Protein AF-A0A966B5I9-F1 (afdb_monomer_lite)

Foldseek 3Di:
DALPDDPRDCVVPPQWFDFQDFLVRQQVVQVVVVFGFAALVRLLVVQCLPPPPAFALAGPDCQVVNHHAAQAADDDPPPDGPCPVVDLAADGWPSGAAHNNRHTLSAARAWAFGQAFDDPCCVVVADPPDGRYDPFAFPADPPRDDGKTKTKTARYYNHADPVPHRRNTSPHIDIDIRGGTDSRYHHDTDHDDDPDD

Secondary structure (DSSP, 8-state):
--BTBTT--STT-TTSPP-S--HHHHHHHHHHTT-BPPPHHHHHHHHHTT-SS-SBTTBS-SSGGG---S----EETTTEE--TTS-SSPPPTT-S---TTS---SSSSSEEEEEEEP-TTGGGG--SSS---B---BSSPTTSSS--BEEEEES--TT--TTT--TTSTT-EEEEESS---TTEEE--B-PPP---

Sequence (197 aa):
KHPEGPESNLEGRWNHPVVNIAYEDALAYAKWAGKRLPTEAEWEYAARGGLKEKLYPWGNELSPKGKIMANFWQGDFPNKNTNEDSYMTSAPVKSFPPNDYGLFDMGGNVWEMVADKYEKNYYARSPIESPKGGIGESIVKKGEGPIVFQRIIRGGSFLCSEGYCTGYRVGARQLSDDISASYHTGFRCVLDIESDN

Radius of gyration: 17.28 Å; chains: 1; bounding box: 46×39×44 Å

Structure (mmCIF, N/CA/C/O backbone):
data_AF-A0A966B5I9-F1
#
_entry.id   AF-A0A966B5I9-F1
#
loop_
_atom_site.group_PDB
_atom_site.id
_atom_site.type_symbol
_atom_site.label_atom_id
_atom_site.label_alt_id
_atom_site.label_comp_id
_atom_site.label_asym_id
_atom_site.label_entity_id
_atom_site.label_seq_id
_atom_site.pdbx_PDB_ins_code
_atom_site.Cartn_x
_atom_site.Cartn_y
_atom_site.Cartn_z
_atom_site.occupancy
_atom_site.B_iso_or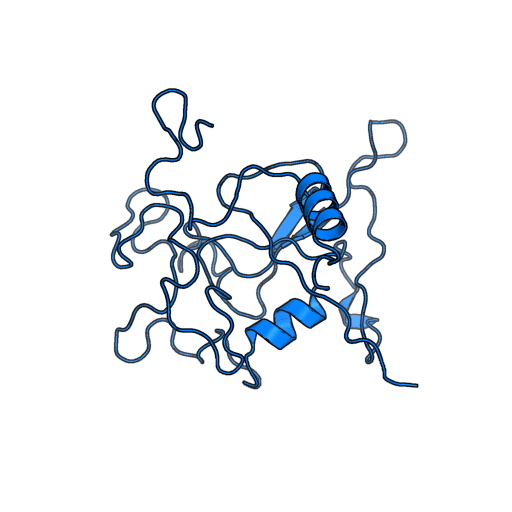_equiv
_atom_site.auth_seq_id
_atom_site.auth_comp_id
_atom_site.auth_asym_id
_atom_site.auth_atom_id
_atom_site.pdbx_PDB_model_num
ATOM 1 N N . LYS A 1 1 ? 13.127 -12.076 12.331 1.00 62.72 1 LYS A N 1
ATOM 2 C CA . LYS A 1 1 ? 13.061 -12.594 13.724 1.00 62.72 1 LYS A CA 1
ATOM 3 C C . LYS A 1 1 ? 12.991 -11.471 14.762 1.00 62.72 1 LYS A C 1
ATOM 5 O O . LYS A 1 1 ? 12.313 -11.679 15.753 1.00 62.72 1 LYS A O 1
ATOM 10 N N . HIS A 1 2 ? 13.605 -10.308 14.502 1.00 80.69 2 HIS A N 1
ATOM 11 C CA . HIS A 1 2 ? 13.692 -9.175 15.432 1.00 80.69 2 HIS A CA 1
ATOM 12 C C . HIS A 1 2 ? 13.248 -7.86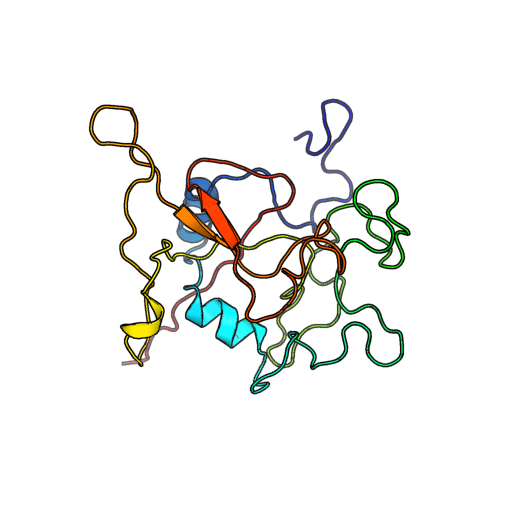4 14.737 1.00 80.69 2 HIS A C 1
ATOM 14 O O . HIS A 1 2 ? 14.100 -7.139 14.226 1.00 80.69 2 HIS A O 1
ATOM 20 N N . PRO A 1 3 ? 11.933 -7.604 14.583 1.00 70.94 3 PRO A N 1
ATOM 21 C CA . PRO A 1 3 ? 11.420 -6.513 13.742 1.00 70.94 3 PRO A CA 1
ATOM 22 C C . PRO A 1 3 ? 11.716 -5.092 14.257 1.00 70.94 3 PRO A C 1
ATOM 24 O O . PRO A 1 3 ? 11.757 -4.169 13.452 1.00 70.94 3 PRO A O 1
ATOM 27 N N . GLU A 1 4 ? 11.944 -4.915 15.560 1.00 77.19 4 GLU A N 1
ATOM 28 C CA . GLU A 1 4 ? 12.182 -3.617 16.224 1.00 77.19 4 GLU A CA 1
ATOM 29 C C . GLU A 1 4 ? 13.569 -3.558 16.894 1.00 77.19 4 GLU A C 1
ATOM 31 O O . GLU A 1 4 ? 13.799 -2.800 17.832 1.00 77.19 4 GLU A O 1
ATOM 36 N N . GLY A 1 5 ? 14.509 -4.383 16.422 1.00 83.00 5 GLY A N 1
ATOM 37 C CA . GLY A 1 5 ? 15.859 -4.499 16.980 1.00 83.00 5 GLY A CA 1
ATOM 38 C C . GLY A 1 5 ? 16.057 -5.750 17.845 1.00 83.00 5 GLY A C 1
ATOM 39 O O . GLY A 1 5 ? 15.101 -6.497 18.055 1.00 83.00 5 GLY A O 1
ATOM 40 N N . PRO A 1 6 ? 17.289 -6.012 18.323 1.00 86.88 6 PRO A N 1
ATOM 41 C CA . PRO A 1 6 ? 17.716 -7.319 18.848 1.00 86.88 6 PRO A CA 1
ATOM 42 C C . PRO A 1 6 ? 16.839 -7.920 19.955 1.00 86.88 6 PRO A C 1
ATOM 44 O O . PRO A 1 6 ? 16.659 -9.134 19.991 1.00 86.88 6 PRO A O 1
ATOM 47 N N . GLU A 1 7 ? 16.244 -7.077 20.799 1.00 86.31 7 GLU A N 1
ATOM 48 C CA . GLU A 1 7 ? 15.401 -7.502 21.928 1.00 86.31 7 GLU A CA 1
ATOM 49 C C . GLU A 1 7 ? 13.945 -7.802 21.535 1.00 86.31 7 GLU A C 1
ATOM 51 O O . GLU A 1 7 ? 13.174 -8.345 22.323 1.00 86.31 7 GLU A O 1
ATOM 56 N N . SER A 1 8 ? 13.538 -7.451 20.314 1.00 83.25 8 SER A N 1
ATOM 57 C CA . SER A 1 8 ? 12.182 -7.713 19.826 1.00 83.25 8 SER A CA 1
ATOM 58 C C . SER A 1 8 ? 12.038 -9.141 19.311 1.00 83.25 8 SER A C 1
ATOM 60 O O . SER A 1 8 ? 12.995 -9.743 18.832 1.00 83.25 8 SER A O 1
ATOM 62 N N . ASN A 1 9 ? 10.828 -9.688 19.345 1.00 84.94 9 ASN A N 1
ATOM 63 C CA . ASN A 1 9 ? 10.518 -10.977 18.732 1.00 84.94 9 ASN A CA 1
ATOM 64 C C . ASN A 1 9 ? 9.211 -10.879 17.917 1.00 84.94 9 ASN A C 1
ATOM 66 O O . ASN A 1 9 ? 8.716 -9.785 17.639 1.00 84.94 9 ASN A O 1
ATOM 70 N N . LEU A 1 10 ? 8.688 -12.019 17.462 1.00 84.06 10 LEU A N 1
ATOM 71 C CA . LEU A 1 10 ? 7.445 -12.082 16.680 1.00 84.06 10 LEU A CA 1
ATOM 72 C C . LEU A 1 10 ? 6.208 -12.422 17.528 1.00 84.06 10 LEU A C 1
ATOM 74 O O . LEU A 1 10 ? 5.122 -12.611 16.979 1.00 84.06 10 LEU A O 1
ATOM 78 N N . GLU A 1 11 ? 6.349 -12.529 18.848 1.00 86.94 11 GLU A N 1
ATOM 79 C CA . GLU A 1 11 ? 5.234 -12.807 19.749 1.00 86.94 11 GLU A CA 1
ATOM 80 C C . GLU A 1 11 ? 4.185 -11.691 19.650 1.00 86.94 11 GLU A C 1
ATOM 82 O O . GLU A 1 11 ? 4.509 -10.508 19.560 1.00 86.94 11 GLU A O 1
ATOM 87 N N . GLY A 1 12 ? 2.911 -12.077 19.549 1.00 86.31 12 GLY A N 1
ATOM 88 C CA . GLY A 1 12 ? 1.811 -11.143 19.290 1.00 86.31 12 GLY A CA 1
ATOM 89 C C . GLY A 1 12 ? 1.741 -10.578 17.861 1.00 86.31 12 GLY A C 1
ATOM 90 O O . GLY A 1 12 ? 0.773 -9.895 17.547 1.00 86.31 12 GLY A O 1
ATOM 91 N N . ARG A 1 13 ? 2.695 -10.886 16.966 1.00 87.44 13 ARG A N 1
ATOM 92 C CA . ARG A 1 13 ? 2.785 -10.281 15.617 1.00 87.44 13 ARG A CA 1
ATOM 93 C C . ARG A 1 13 ? 2.425 -11.202 14.458 1.00 87.44 13 ARG A C 1
ATOM 95 O O . ARG A 1 13 ? 2.529 -10.796 13.306 1.00 87.44 13 ARG A O 1
ATOM 102 N N . TRP A 1 14 ? 1.960 -12.418 14.731 1.00 92.12 14 TRP A N 1
ATOM 103 C CA . TRP A 1 14 ? 1.628 -13.398 13.685 1.00 92.12 14 TRP A CA 1
ATOM 104 C C . TRP A 1 14 ? 0.550 -12.934 12.701 1.00 92.12 14 TRP A C 1
ATOM 106 O O . TRP A 1 14 ? 0.540 -13.385 11.561 1.00 92.12 14 TRP A O 1
ATOM 116 N N . ASN A 1 15 ? -0.318 -12.014 13.131 1.00 95.75 15 ASN A N 1
ATOM 117 C CA . ASN A 1 15 ? -1.364 -11.425 12.296 1.00 95.75 15 ASN A CA 1
ATOM 118 C C . ASN A 1 15 ? -1.054 -9.983 11.871 1.00 95.75 15 ASN A C 1
ATOM 120 O O . ASN A 1 15 ? -1.936 -9.315 11.348 1.00 95.75 15 ASN A O 1
ATOM 124 N N . HIS A 1 16 ? 0.153 -9.470 12.106 1.00 97.19 16 HIS A N 1
ATOM 125 C CA . HIS A 1 16 ? 0.556 -8.161 11.586 1.00 97.19 16 HIS A CA 1
ATOM 126 C C . HIS A 1 16 ? 1.007 -8.287 10.125 1.00 97.19 16 HIS A C 1
ATOM 128 O O . HIS A 1 16 ? 1.481 -9.355 9.723 1.00 97.19 16 HIS A O 1
ATOM 134 N N . PRO A 1 17 ? 0.894 -7.217 9.316 1.00 97.56 17 PRO A N 1
ATOM 135 C CA . PRO A 1 17 ? 1.460 -7.222 7.978 1.00 97.56 17 PRO A CA 1
ATOM 136 C C . PRO A 1 17 ? 2.972 -7.439 8.053 1.00 97.56 17 PRO A C 1
ATOM 138 O O . PRO A 1 17 ? 3.669 -6.831 8.871 1.00 97.56 17 PRO A O 1
ATOM 141 N N . VAL A 1 18 ? 3.482 -8.307 7.181 1.00 96.25 18 VAL A N 1
ATOM 142 C CA . VAL A 1 18 ? 4.925 -8.472 7.017 1.00 96.25 18 VAL A CA 1
ATOM 143 C C . VAL A 1 18 ? 5.515 -7.197 6.410 1.00 96.25 18 VAL A C 1
ATOM 145 O O . VAL A 1 18 ? 4.954 -6.619 5.481 1.00 96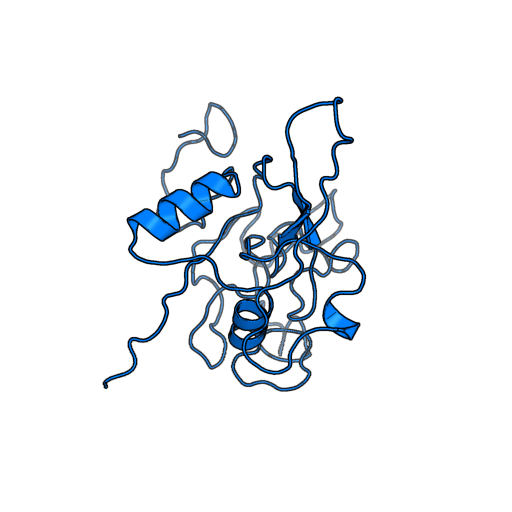.25 18 VAL A O 1
ATOM 148 N N . VAL A 1 19 ? 6.646 -6.768 6.960 1.00 95.81 19 VAL A N 1
ATOM 149 C CA . VAL A 1 19 ? 7.422 -5.593 6.539 1.00 95.81 19 VAL A CA 1
ATOM 150 C C . VAL A 1 19 ? 8.899 -5.973 6.465 1.00 95.81 19 VAL A C 1
ATOM 152 O O . VAL A 1 19 ? 9.257 -7.115 6.761 1.00 95.81 19 VAL A O 1
ATOM 155 N N . ASN A 1 20 ? 9.769 -5.021 6.122 1.00 94.75 20 ASN A N 1
ATOM 156 C CA . ASN A 1 20 ? 11.202 -5.254 5.927 1.00 94.75 20 ASN A CA 1
ATOM 157 C C . ASN A 1 20 ? 11.486 -6.327 4.861 1.00 94.75 20 ASN A C 1
ATOM 159 O O . ASN A 1 20 ? 12.370 -7.165 5.026 1.00 94.75 20 ASN A O 1
ATOM 163 N N . ILE A 1 21 ? 10.719 -6.280 3.775 1.00 95.69 21 ILE A N 1
ATOM 164 C CA . ILE A 1 21 ? 10.881 -7.122 2.591 1.00 95.69 21 ILE A CA 1
ATOM 165 C C . ILE A 1 21 ? 11.141 -6.234 1.375 1.00 95.69 21 ILE A C 1
ATOM 167 O O . ILE A 1 21 ? 10.628 -5.113 1.308 1.00 95.69 21 ILE A O 1
ATOM 171 N N . ALA A 1 22 ? 11.933 -6.721 0.429 1.00 96.50 22 ALA A N 1
ATOM 172 C CA . ALA A 1 22 ? 12.115 -6.075 -0.862 1.00 96.50 22 ALA A CA 1
ATOM 173 C C . ALA A 1 22 ? 11.001 -6.488 -1.839 1.00 96.50 22 ALA A C 1
ATOM 175 O O . ALA A 1 22 ? 10.234 -7.426 -1.605 1.00 96.50 22 ALA A O 1
ATOM 176 N N . TYR A 1 23 ? 10.929 -5.802 -2.979 1.00 97.69 23 TYR A N 1
ATOM 177 C CA . TYR A 1 23 ? 9.946 -6.108 -4.018 1.00 97.69 23 TYR A CA 1
ATOM 178 C C . TYR A 1 23 ? 10.089 -7.540 -4.562 1.00 97.69 23 TYR A C 1
ATOM 180 O O . TYR A 1 23 ? 9.093 -8.215 -4.832 1.00 97.69 23 TYR A O 1
ATOM 188 N N . GLU A 1 24 ? 11.324 -8.036 -4.682 1.00 97.31 24 GLU A N 1
ATOM 189 C CA . GLU A 1 24 ? 11.590 -9.406 -5.129 1.00 97.31 24 GLU A CA 1
ATOM 190 C C . GLU A 1 24 ? 11.077 -10.461 -4.135 1.00 97.31 24 GLU A C 1
ATOM 192 O O . GLU A 1 24 ? 10.523 -11.473 -4.565 1.00 97.31 24 GLU A O 1
ATOM 197 N N . ASP A 1 25 ? 11.145 -10.196 -2.827 1.00 98.06 25 ASP A N 1
ATOM 198 C CA . ASP A 1 25 ? 10.588 -11.085 -1.800 1.00 98.06 25 ASP A CA 1
ATOM 199 C C . ASP A 1 25 ? 9.060 -11.185 -1.925 1.00 98.06 25 ASP A C 1
ATOM 201 O O . ASP A 1 25 ? 8.487 -12.278 -1.869 1.00 98.06 25 ASP A O 1
ATOM 205 N N . ALA A 1 26 ? 8.392 -10.046 -2.148 1.00 98.38 26 ALA A N 1
ATOM 206 C CA . ALA A 1 26 ? 6.946 -9.985 -2.353 1.00 98.38 26 ALA A CA 1
ATOM 207 C C . ALA A 1 26 ? 6.520 -10.765 -3.610 1.00 98.38 26 ALA A C 1
ATOM 209 O O . ALA A 1 26 ? 5.546 -11.524 -3.579 1.00 98.38 26 ALA A O 1
ATOM 210 N N . LEU A 1 27 ? 7.277 -10.637 -4.707 1.00 98.25 27 LEU A N 1
ATOM 211 C CA . LEU A 1 27 ? 7.063 -11.419 -5.928 1.00 98.25 27 LEU A CA 1
ATOM 212 C C . LEU A 1 27 ? 7.301 -12.915 -5.712 1.00 98.25 27 LEU A C 1
ATOM 214 O O . LEU A 1 27 ? 6.502 -13.732 -6.177 1.00 98.25 27 LEU A O 1
ATOM 218 N N . ALA A 1 28 ? 8.379 -13.281 -5.020 1.00 98.62 28 ALA A N 1
ATOM 219 C CA . ALA A 1 28 ? 8.716 -14.669 -4.736 1.00 98.62 28 ALA A CA 1
ATOM 220 C C . ALA A 1 28 ? 7.621 -15.339 -3.897 1.00 98.62 28 ALA A C 1
ATOM 222 O O . ALA A 1 28 ? 7.165 -16.431 -4.248 1.00 98.62 28 ALA A O 1
ATOM 223 N N . TYR A 1 29 ? 7.135 -14.661 -2.853 1.00 98.75 29 TYR A N 1
ATOM 224 C CA . TYR A 1 29 ? 6.007 -15.135 -2.056 1.00 98.75 29 TYR A CA 1
ATOM 225 C C . TYR A 1 29 ? 4.732 -15.250 -2.892 1.00 98.75 29 TYR A C 1
ATOM 227 O O . TYR A 1 29 ? 4.070 -16.285 -2.849 1.00 98.75 29 TYR A O 1
ATOM 235 N N . ALA A 1 30 ? 4.385 -14.214 -3.665 1.00 98.62 30 ALA A N 1
ATOM 236 C CA . ALA A 1 30 ? 3.179 -14.230 -4.486 1.00 98.62 30 ALA A CA 1
ATOM 237 C C . ALA A 1 30 ? 3.198 -15.419 -5.456 1.00 98.62 30 ALA A C 1
ATOM 239 O O . ALA A 1 30 ? 2.234 -16.180 -5.506 1.00 98.62 30 ALA A O 1
ATOM 240 N N . LYS A 1 31 ? 4.328 -15.644 -6.138 1.00 98.44 31 LYS A N 1
ATOM 241 C CA . LYS A 1 31 ? 4.525 -16.786 -7.035 1.00 98.44 31 LYS A CA 1
ATOM 242 C C . LYS A 1 31 ? 4.402 -18.121 -6.301 1.00 98.44 31 LYS A C 1
ATOM 244 O O . LYS A 1 31 ? 3.710 -19.010 -6.787 1.00 98.44 31 LYS A O 1
ATOM 249 N N . TRP A 1 32 ? 5.051 -18.266 -5.145 1.00 98.62 32 TRP A N 1
ATOM 250 C CA . TRP A 1 32 ? 4.952 -19.472 -4.316 1.00 98.62 32 TRP A CA 1
ATOM 251 C C . TRP A 1 32 ? 3.504 -19.764 -3.896 1.00 98.62 32 TRP A C 1
ATOM 253 O O . TRP A 1 32 ? 3.075 -20.914 -3.924 1.00 98.62 32 TRP A O 1
ATOM 263 N N . ALA A 1 33 ? 2.730 -18.723 -3.586 1.00 98.44 33 ALA A N 1
ATOM 264 C CA . ALA A 1 33 ? 1.324 -18.827 -3.217 1.00 98.44 33 ALA A CA 1
ATOM 265 C C . ALA A 1 33 ? 0.371 -19.045 -4.413 1.00 98.44 33 ALA A C 1
ATOM 267 O O . ALA A 1 33 ? -0.843 -19.057 -4.207 1.00 98.44 33 ALA A O 1
ATOM 268 N N . GLY A 1 34 ? 0.883 -19.176 -5.646 1.00 98.00 34 GLY A N 1
ATOM 269 C CA . GLY A 1 34 ? 0.063 -19.297 -6.860 1.00 98.00 34 GLY A CA 1
ATOM 270 C C . GLY A 1 34 ? -0.676 -18.006 -7.227 1.00 98.00 34 GLY A C 1
ATOM 271 O O . GLY A 1 34 ? -1.790 -18.047 -7.739 1.00 98.00 34 GLY A O 1
ATOM 272 N N . LYS A 1 35 ? -0.092 -16.851 -6.902 1.00 98.56 35 LYS A N 1
ATOM 273 C CA . LYS A 1 35 ? -0.682 -15.515 -7.043 1.00 98.56 35 LYS A CA 1
ATOM 274 C C . LYS A 1 35 ? 0.294 -14.551 -7.728 1.00 98.56 35 LYS A C 1
ATOM 276 O O . LYS A 1 35 ? 1.390 -14.920 -8.148 1.00 98.56 35 LYS A O 1
ATOM 281 N N . ARG A 1 36 ? -0.095 -13.280 -7.810 1.00 98.44 36 ARG A N 1
ATOM 282 C CA . ARG A 1 36 ? 0.745 -12.158 -8.250 1.00 98.44 36 ARG A CA 1
ATOM 283 C C . ARG A 1 36 ? 0.498 -10.917 -7.394 1.00 98.44 36 ARG A C 1
ATOM 285 O O . ARG A 1 36 ? -0.447 -10.876 -6.606 1.00 98.44 36 ARG A O 1
ATOM 292 N N . LEU A 1 37 ? 1.331 -9.894 -7.559 1.00 98.50 37 LEU A N 1
ATOM 293 C CA . LEU A 1 37 ? 1.009 -8.559 -7.053 1.00 98.50 37 LEU A CA 1
ATOM 294 C C . LEU A 1 37 ? -0.120 -7.932 -7.892 1.00 98.50 37 LEU A C 1
ATOM 296 O O . LEU A 1 37 ? -0.212 -8.212 -9.097 1.00 98.50 37 LEU A O 1
ATOM 300 N N . PRO A 1 38 ? -0.988 -7.103 -7.284 1.00 98.56 38 PRO A N 1
ATOM 301 C CA . PRO A 1 38 ? -1.957 -6.317 -8.035 1.00 98.56 38 PRO A CA 1
ATOM 302 C C . PRO A 1 38 ? -1.242 -5.292 -8.906 1.00 98.56 38 PRO A C 1
ATOM 304 O O . PRO A 1 38 ? -0.181 -4.784 -8.541 1.00 98.56 38 PRO A O 1
ATOM 307 N N . THR A 1 39 ? -1.845 -4.951 -10.037 1.00 98.38 39 THR A N 1
ATOM 308 C CA . THR A 1 39 ? -1.497 -3.709 -10.732 1.00 98.38 39 THR A CA 1
ATOM 309 C C . THR A 1 39 ? -1.936 -2.496 -9.907 1.00 98.38 39 THR A C 1
ATOM 311 O O . THR A 1 39 ? -2.814 -2.608 -9.047 1.00 98.38 39 THR A O 1
ATOM 314 N N . GLU A 1 40 ? -1.377 -1.317 -10.177 1.00 98.31 40 GLU A N 1
ATOM 315 C CA . GLU A 1 40 ? -1.792 -0.057 -9.546 1.00 98.31 40 GLU A CA 1
ATOM 316 C C . GLU A 1 40 ? -3.298 0.177 -9.732 1.00 98.31 40 GLU A C 1
ATOM 318 O O . GLU A 1 40 ? -3.996 0.551 -8.789 1.00 98.31 40 GLU A O 1
ATOM 323 N N . ALA A 1 41 ? -3.805 -0.093 -10.936 1.00 98.06 41 ALA A N 1
ATOM 324 C CA . ALA A 1 41 ? -5.211 0.092 -11.265 1.00 98.06 41 ALA A CA 1
ATOM 325 C C . ALA A 1 41 ? -6.125 -0.914 -10.554 1.00 98.06 41 ALA A C 1
ATOM 327 O O . ALA A 1 41 ? -7.161 -0.516 -10.025 1.00 98.06 41 ALA A O 1
ATOM 328 N N . GLU A 1 42 ? -5.746 -2.195 -10.496 1.00 98.50 42 GLU A N 1
ATOM 329 C CA . GLU A 1 42 ? -6.486 -3.202 -9.722 1.00 98.50 42 GLU A CA 1
ATOM 330 C C . GLU A 1 42 ? -6.518 -2.838 -8.238 1.00 98.50 42 GLU A C 1
ATOM 332 O O . GLU A 1 42 ? -7.575 -2.918 -7.613 1.00 98.50 42 GLU A O 1
ATOM 337 N N . TRP A 1 43 ? -5.384 -2.396 -7.685 1.00 98.75 43 TRP A N 1
ATOM 338 C CA . TRP A 1 43 ? -5.295 -1.975 -6.293 1.00 98.75 43 TRP A CA 1
ATOM 339 C C . TRP A 1 43 ? -6.225 -0.794 -6.012 1.00 98.75 43 TRP A C 1
ATOM 341 O O . TRP A 1 43 ? -7.026 -0.859 -5.081 1.00 98.75 43 TRP A O 1
ATOM 351 N N . GLU A 1 44 ? -6.173 0.268 -6.827 1.00 98.56 44 GLU A N 1
ATOM 352 C CA . GLU A 1 44 ? -7.004 1.459 -6.617 1.00 98.56 44 GLU A CA 1
ATOM 353 C C . GLU A 1 44 ? -8.492 1.145 -6.806 1.00 98.56 44 GLU A C 1
ATOM 355 O O . GLU A 1 44 ? -9.317 1.568 -5.996 1.00 98.56 44 GLU A O 1
ATOM 360 N N . TYR A 1 45 ? -8.846 0.365 -7.831 1.00 98.12 45 TYR A N 1
ATOM 361 C CA . TYR A 1 45 ? -10.218 -0.088 -8.053 1.00 98.12 45 TYR A CA 1
ATOM 362 C C . TYR A 1 45 ? -10.756 -0.857 -6.843 1.00 98.12 45 TYR A C 1
ATOM 364 O O . TYR A 1 45 ? -11.855 -0.581 -6.358 1.00 98.12 45 TYR A O 1
ATOM 372 N N . ALA A 1 46 ? -9.958 -1.789 -6.325 1.00 98.56 46 ALA A N 1
ATOM 373 C CA . ALA A 1 46 ? -10.330 -2.599 -5.183 1.00 98.56 46 ALA A CA 1
ATOM 374 C C . ALA A 1 46 ? -10.419 -1.757 -3.899 1.00 98.56 46 ALA A C 1
ATOM 376 O O . ALA A 1 46 ? -11.364 -1.914 -3.128 1.00 98.56 46 ALA A O 1
ATOM 377 N N . ALA A 1 47 ? -9.497 -0.809 -3.703 1.00 98.69 47 ALA A N 1
ATOM 378 C CA . ALA A 1 47 ? -9.475 0.114 -2.569 1.00 98.69 47 ALA A CA 1
ATOM 379 C C . ALA A 1 47 ? -10.706 1.024 -2.531 1.00 98.69 47 ALA A C 1
ATOM 381 O O . ALA A 1 47 ? -11.240 1.290 -1.455 1.00 98.69 47 ALA A O 1
ATOM 382 N N . ARG A 1 48 ? -11.194 1.460 -3.700 1.00 98.69 48 ARG A N 1
ATOM 383 C CA . ARG A 1 48 ? -12.413 2.273 -3.819 1.00 98.69 48 ARG A CA 1
ATOM 384 C C . ARG A 1 48 ? -13.670 1.551 -3.345 1.00 98.69 48 ARG A C 1
ATOM 386 O O . ARG A 1 48 ? -14.626 2.236 -3.006 1.00 98.69 48 ARG A O 1
ATOM 393 N N . GLY A 1 49 ? -13.693 0.216 -3.341 1.00 98.19 49 GLY A N 1
ATOM 394 C CA . GLY A 1 49 ? -14.831 -0.552 -2.829 1.00 98.19 49 GLY A CA 1
ATOM 395 C C . GLY A 1 49 ? -16.157 -0.164 -3.489 1.00 98.19 49 GLY A C 1
ATOM 396 O O . GLY A 1 49 ? -17.142 0.040 -2.805 1.00 98.19 49 GLY A O 1
ATOM 397 N N . GLY A 1 50 ? -16.176 0.074 -4.803 1.00 98.00 50 GLY A N 1
ATOM 398 C CA . GLY A 1 50 ? -17.386 0.507 -5.521 1.00 98.00 50 GLY A CA 1
ATOM 399 C C . GLY A 1 50 ? -17.753 1.994 -5.378 1.00 98.00 50 GLY A C 1
ATOM 400 O O . GLY A 1 50 ? -18.618 2.483 -6.110 1.00 98.00 50 GLY A O 1
ATOM 401 N N . LEU A 1 51 ? -17.074 2.755 -4.515 1.00 97.69 51 LEU A N 1
ATOM 402 C CA . LEU A 1 51 ? -17.306 4.188 -4.357 1.00 97.69 51 LEU A CA 1
ATOM 403 C C . LEU A 1 51 ? -16.659 5.003 -5.487 1.00 97.69 51 LEU A C 1
ATOM 405 O O . LEU A 1 51 ? -15.478 4.859 -5.816 1.00 97.69 51 LEU A O 1
ATOM 409 N N . LYS A 1 52 ? -17.428 5.939 -6.050 1.00 96.75 52 LYS A N 1
ATOM 410 C CA . LYS A 1 52 ? -16.952 6.871 -7.083 1.00 96.75 52 LYS A CA 1
ATOM 411 C C . LYS A 1 52 ? -16.417 8.153 -6.454 1.00 96.75 52 LYS A C 1
ATOM 413 O O . LYS A 1 52 ? -17.087 8.755 -5.615 1.00 96.75 52 LYS A O 1
ATOM 418 N N . GLU A 1 53 ? -15.219 8.555 -6.883 1.00 94.31 53 GLU A N 1
ATOM 419 C CA . GLU A 1 53 ? -14.609 9.862 -6.577 1.00 94.31 53 GLU A CA 1
ATOM 420 C C . GLU A 1 53 ? -14.540 10.201 -5.077 1.00 94.31 53 GLU A C 1
ATOM 422 O O . GLU A 1 53 ? -14.667 11.354 -4.669 1.00 94.31 53 GLU A O 1
ATOM 427 N N . LYS A 1 54 ? -14.343 9.182 -4.233 1.00 98.06 54 LYS A N 1
ATOM 428 C CA . LYS A 1 54 ? -14.121 9.370 -2.795 1.00 98.06 54 LYS A CA 1
ATOM 429 C C . LYS A 1 54 ? -12.643 9.502 -2.464 1.00 98.06 54 LYS A C 1
ATOM 431 O O . LYS A 1 54 ? -11.797 8.974 -3.189 1.00 98.06 54 LYS A O 1
ATOM 436 N N . LEU A 1 55 ? -12.355 10.231 -1.386 1.00 97.94 55 LEU A N 1
ATOM 437 C CA . LEU A 1 55 ? -10.992 10.462 -0.900 1.00 97.94 55 LEU A CA 1
ATOM 438 C C . LEU A 1 55 ? -10.399 9.226 -0.223 1.00 97.94 55 LEU A C 1
ATOM 440 O O . LEU A 1 55 ? -9.215 8.954 -0.401 1.00 97.94 55 LEU A O 1
ATOM 444 N N . TYR A 1 56 ? -11.214 8.478 0.513 1.00 98.56 56 TYR A N 1
ATOM 445 C CA . TYR A 1 56 ? -10.824 7.307 1.290 1.00 98.56 56 TYR A CA 1
ATOM 446 C C . TYR A 1 56 ? -11.630 6.076 0.854 1.00 98.56 56 TYR A C 1
ATOM 448 O O . TYR A 1 56 ? -12.715 6.236 0.283 1.00 98.56 56 TYR A O 1
ATOM 456 N N . PRO A 1 57 ? -11.162 4.855 1.174 1.00 98.31 57 PRO A N 1
ATOM 457 C CA . PRO A 1 57 ? -11.918 3.616 0.951 1.00 98.31 57 PRO A CA 1
ATOM 458 C C . PRO A 1 57 ? -13.335 3.609 1.549 1.00 98.31 57 PRO A C 1
ATOM 460 O O . PRO A 1 57 ? -14.181 2.842 1.105 1.00 98.31 57 PRO A O 1
ATOM 463 N N . TRP A 1 58 ? -13.593 4.463 2.545 1.00 98.12 58 TRP A N 1
ATOM 464 C CA . TRP A 1 58 ? -14.860 4.565 3.277 1.00 98.12 58 TRP A CA 1
ATOM 465 C C . TRP A 1 58 ? -15.633 5.875 3.039 1.00 98.12 58 TRP A C 1
ATOM 467 O O . TRP A 1 58 ? -16.670 6.094 3.664 1.00 98.12 58 TRP A O 1
ATOM 477 N N . GLY A 1 59 ? -15.158 6.780 2.174 1.00 98.06 59 GLY A N 1
ATOM 478 C CA . GLY A 1 59 ? -15.851 8.042 1.888 1.00 98.06 59 GLY A CA 1
ATOM 479 C C . GLY A 1 59 ? -14.943 9.270 1.847 1.00 98.06 59 GLY A C 1
ATOM 480 O O . GLY A 1 59 ? -13.793 9.193 1.430 1.00 98.06 59 GLY A O 1
ATOM 481 N N . ASN A 1 60 ? -15.488 10.433 2.215 1.00 98.19 60 ASN A N 1
ATOM 482 C CA . ASN A 1 60 ? -14.782 11.722 2.132 1.00 98.19 60 ASN A CA 1
ATOM 483 C C . ASN A 1 60 ? -14.349 12.289 3.485 1.00 98.19 60 ASN A C 1
ATOM 485 O O . ASN A 1 60 ? -13.507 13.178 3.523 1.00 98.19 60 ASN A O 1
ATOM 489 N N . GLU A 1 61 ? -14.926 11.801 4.577 1.00 97.94 61 GLU A N 1
ATOM 490 C CA . GLU A 1 61 ? -14.554 12.208 5.927 1.00 97.94 61 GLU A CA 1
ATOM 491 C C . GLU A 1 61 ? -13.485 11.243 6.444 1.00 97.94 61 GLU A C 1
ATOM 493 O O . GLU A 1 61 ? -13.656 10.027 6.332 1.00 97.94 61 GLU A O 1
ATOM 498 N N . LEU A 1 62 ? -12.379 11.773 6.974 1.00 96.44 62 LEU A N 1
ATOM 499 C CA . LEU A 1 62 ? -11.294 10.952 7.520 1.00 96.44 62 LEU A CA 1
ATOM 500 C C . LEU A 1 62 ? -11.797 10.108 8.697 1.00 96.44 62 LEU A C 1
ATOM 502 O O . LEU A 1 62 ? -11.588 8.896 8.714 1.00 96.44 62 LEU A O 1
ATOM 506 N N . SER A 1 63 ? -12.539 10.749 9.605 1.00 96.19 63 SER A N 1
ATOM 507 C CA . SER A 1 63 ? -13.063 10.140 10.828 1.00 96.19 63 SER A CA 1
ATOM 508 C C . SER A 1 63 ? -14.590 10.278 10.922 1.00 96.19 63 SER A C 1
ATOM 510 O O . SER A 1 63 ? -15.081 11.057 11.743 1.00 96.19 63 SER A O 1
ATOM 512 N N . PRO A 1 64 ? -15.370 9.554 10.092 1.00 97.56 64 PRO A N 1
ATOM 513 C CA . PRO A 1 64 ? -16.823 9.669 10.035 1.00 97.56 64 PRO A CA 1
ATOM 514 C C . PRO A 1 64 ? -17.460 9.434 11.403 1.00 97.56 64 PRO A C 1
ATOM 516 O O . PRO A 1 64 ? -17.347 8.351 11.985 1.00 97.56 64 PRO A O 1
ATOM 519 N N . LYS A 1 65 ? -18.171 10.448 11.910 1.00 96.19 65 LYS A N 1
ATOM 520 C CA . LYS A 1 65 ? -18.783 10.436 13.257 1.00 96.19 65 LYS A CA 1
ATOM 521 C C . LYS A 1 65 ? -17.752 10.219 14.377 1.00 96.19 65 LYS A C 1
ATOM 523 O O . LYS A 1 65 ? -18.059 9.572 15.377 1.00 96.19 65 LYS A O 1
ATOM 528 N N . GLY A 1 66 ? -16.528 10.710 14.186 1.00 95.12 66 GLY A N 1
ATOM 529 C CA . GLY A 1 66 ? -15.419 10.552 15.128 1.00 95.12 66 GLY A CA 1
ATOM 530 C C . GLY A 1 66 ? -14.826 9.142 15.183 1.00 95.12 66 GLY A C 1
ATOM 531 O O . GLY A 1 66 ? -14.058 8.849 16.093 1.00 95.12 66 GLY A O 1
ATOM 532 N N . LYS A 1 67 ? -15.181 8.246 14.251 1.00 96.12 67 LYS A N 1
ATOM 533 C CA . LYS A 1 67 ? -14.615 6.893 14.200 1.00 96.12 67 LYS A CA 1
ATOM 534 C C . LYS A 1 67 ? -13.277 6.895 13.485 1.00 96.12 67 LYS A C 1
ATOM 536 O O . LYS A 1 67 ? -13.177 7.422 12.384 1.00 96.12 67 LYS A O 1
ATOM 541 N N . ILE A 1 68 ? -12.296 6.223 14.067 1.00 96.31 68 ILE A N 1
ATOM 542 C CA . ILE A 1 68 ? -11.021 5.952 13.410 1.00 96.31 68 ILE A CA 1
ATOM 543 C C . ILE A 1 68 ? -11.217 4.801 12.425 1.00 96.31 68 ILE A C 1
ATOM 545 O O . ILE A 1 68 ? -11.724 3.738 12.784 1.00 96.31 68 ILE A O 1
ATOM 549 N N . MET A 1 69 ? -10.833 5.035 11.174 1.00 98.06 69 MET A N 1
ATOM 550 C CA . MET A 1 69 ? -11.088 4.119 10.056 1.00 98.06 69 MET A CA 1
ATOM 551 C C . MET A 1 69 ? -9.824 3.445 9.516 1.00 98.06 69 MET A C 1
ATOM 553 O O . MET A 1 69 ? -9.917 2.591 8.639 1.00 98.06 69 MET A O 1
ATOM 557 N N . ALA A 1 70 ? -8.659 3.839 10.021 1.00 98.06 70 ALA A N 1
ATOM 558 C CA . ALA A 1 70 ? -7.356 3.398 9.555 1.00 98.06 70 ALA A CA 1
ATOM 559 C C . ALA A 1 70 ? -6.304 3.588 10.646 1.00 98.06 70 ALA A C 1
ATOM 561 O O . ALA A 1 70 ? -6.452 4.470 11.489 1.00 98.06 70 ALA A O 1
ATOM 562 N N . ASN A 1 71 ? -5.219 2.821 10.556 1.00 98.62 71 ASN A N 1
ATOM 563 C CA . ASN A 1 71 ? -4.006 3.047 11.336 1.00 98.62 71 ASN A CA 1
ATOM 564 C C . ASN A 1 71 ? -3.105 4.067 10.623 1.00 98.62 71 ASN A C 1
ATOM 566 O O . ASN A 1 71 ? -2.634 3.805 9.511 1.00 98.62 71 ASN A O 1
ATOM 570 N N . PHE A 1 72 ? -2.881 5.220 11.244 1.00 98.06 72 PHE A N 1
ATOM 571 C CA . PHE A 1 72 ? -2.029 6.301 10.744 1.00 98.06 72 PHE A CA 1
ATOM 572 C C . PHE A 1 72 ? -1.501 7.137 11.921 1.00 98.06 72 PHE A C 1
ATOM 574 O O . PHE A 1 72 ? -1.862 6.926 13.066 1.00 98.06 72 PHE A O 1
ATOM 581 N N . TRP A 1 73 ? -0.632 8.109 11.685 1.00 98.38 73 TRP A N 1
ATOM 582 C CA . TRP A 1 73 ? -0.104 8.936 12.766 1.00 98.38 73 TRP A CA 1
ATOM 583 C C . TRP A 1 73 ? -1.090 10.042 13.160 1.00 98.38 73 TRP A C 1
ATOM 585 O O . TRP A 1 73 ? -1.381 10.929 12.348 1.00 98.38 73 TRP A O 1
ATOM 595 N N . GLN A 1 74 ? -1.526 10.056 14.423 1.00 97.31 74 GLN A N 1
ATOM 596 C CA . GLN A 1 74 ? -2.265 11.174 15.023 1.00 97.31 74 GLN A CA 1
ATOM 597 C C . GLN A 1 74 ? -1.345 12.018 15.919 1.00 97.31 74 GLN A C 1
ATOM 599 O O . GLN A 1 74 ? -0.489 11.488 16.619 1.00 97.31 74 GLN A O 1
ATOM 604 N N . GLY A 1 75 ? -1.489 13.345 15.900 1.00 95.50 75 GLY A N 1
ATOM 605 C CA . GLY A 1 75 ? -0.641 14.268 16.667 1.00 95.50 75 GLY A CA 1
ATOM 606 C C . GLY A 1 75 ? 0.439 14.976 15.839 1.00 95.50 75 GLY A C 1
ATOM 607 O O . GLY A 1 75 ? 0.288 15.185 14.636 1.00 95.50 75 GLY A O 1
ATOM 608 N N . ASP A 1 76 ? 1.525 15.387 16.498 1.00 95.81 76 ASP A N 1
ATOM 609 C CA . ASP A 1 76 ? 2.599 16.198 15.909 1.00 95.81 76 ASP A CA 1
ATOM 610 C C . ASP A 1 76 ? 3.704 15.299 15.345 1.00 95.81 76 ASP A C 1
ATOM 612 O O . ASP A 1 76 ? 4.589 14.848 16.072 1.00 95.81 76 ASP A O 1
ATOM 616 N N . PHE A 1 77 ? 3.638 14.980 14.054 1.00 95.62 77 PHE A N 1
ATOM 617 C CA . PHE A 1 77 ? 4.669 14.178 13.393 1.00 95.62 77 PHE A CA 1
ATOM 618 C C . PHE A 1 77 ? 5.972 14.985 13.204 1.00 95.62 77 PHE A C 1
ATOM 620 O O . PHE A 1 77 ? 5.901 16.109 12.711 1.00 95.62 77 PHE A O 1
ATOM 627 N N . PRO A 1 78 ? 7.172 14.428 13.475 1.00 95.50 78 PRO A N 1
ATOM 628 C CA . PRO A 1 78 ? 7.470 13.082 13.987 1.00 95.50 78 PRO A CA 1
ATOM 629 C C . PRO A 1 78 ? 7.652 13.026 15.519 1.00 95.50 78 PRO A C 1
ATOM 631 O O . PRO A 1 78 ? 8.153 12.035 16.044 1.00 95.50 78 PRO A O 1
ATOM 634 N N . ASN A 1 79 ? 7.301 14.089 16.246 1.00 95.88 79 ASN A N 1
ATOM 635 C CA . ASN A 1 79 ? 7.668 14.274 17.652 1.00 95.88 79 ASN A CA 1
ATOM 636 C C . ASN A 1 79 ? 6.754 13.528 18.637 1.00 95.88 79 ASN A C 1
ATOM 638 O O . ASN A 1 79 ? 7.224 13.025 19.657 1.00 95.88 79 ASN A O 1
ATOM 642 N N . LYS A 1 80 ? 5.443 13.488 18.375 1.00 96.56 80 LYS A N 1
ATOM 643 C CA . LYS A 1 80 ? 4.437 12.932 19.286 1.00 96.56 80 LYS A CA 1
ATOM 644 C C . LYS A 1 80 ? 3.289 12.275 18.522 1.00 96.56 80 LYS A C 1
ATOM 646 O O . LYS A 1 80 ? 2.478 12.972 17.913 1.00 96.56 80 LYS A O 1
ATOM 651 N N . ASN A 1 81 ? 3.192 10.950 18.631 1.00 97.00 81 ASN A N 1
ATOM 652 C CA . ASN A 1 81 ? 2.003 10.196 18.237 1.00 97.00 81 ASN A CA 1
ATOM 653 C C . ASN A 1 81 ? 1.036 10.117 19.436 1.00 97.00 81 ASN A C 1
ATOM 655 O O . ASN A 1 81 ? 1.454 9.726 20.529 1.00 97.00 81 ASN A O 1
ATOM 659 N N . THR A 1 82 ? -0.222 10.531 19.269 1.00 97.06 82 THR A N 1
ATOM 660 C CA . THR A 1 82 ? -1.260 10.453 20.313 1.00 97.06 82 THR A CA 1
ATOM 661 C C . THR A 1 82 ? -1.845 9.051 20.470 1.00 97.06 82 THR A C 1
ATOM 663 O O . THR A 1 82 ? -2.481 8.794 21.491 1.00 97.06 82 THR A O 1
ATOM 666 N N . ASN A 1 83 ? -1.558 8.137 19.534 1.00 96.88 83 ASN A N 1
ATOM 667 C CA . ASN A 1 83 ? -1.968 6.732 19.563 1.00 96.88 83 ASN A CA 1
ATOM 668 C C . ASN A 1 83 ? -3.488 6.561 19.696 1.00 96.88 83 ASN A C 1
ATOM 670 O O . ASN A 1 83 ? -3.966 5.671 20.403 1.00 96.88 83 ASN A O 1
ATOM 674 N N . GLU A 1 84 ? -4.254 7.454 19.069 1.00 97.25 84 GLU A N 1
ATOM 675 C CA . GLU A 1 84 ? -5.716 7.457 19.164 1.00 97.25 84 GLU A CA 1
ATOM 676 C C . GLU A 1 84 ? -6.307 6.207 18.509 1.00 97.25 84 GLU A C 1
ATOM 678 O O . GLU A 1 84 ? -7.303 5.666 18.990 1.00 97.25 84 GLU A O 1
ATOM 683 N N . ASP A 1 85 ? -5.655 5.697 17.462 1.00 96.81 85 ASP A N 1
ATOM 684 C CA . ASP A 1 85 ? -6.017 4.451 16.782 1.00 96.81 85 ASP A CA 1
ATOM 685 C C . ASP A 1 85 ? -5.588 3.174 17.522 1.00 96.81 85 ASP A C 1
ATOM 687 O O . ASP A 1 85 ? -5.919 2.074 17.083 1.00 96.81 85 ASP A O 1
ATOM 691 N N . SER A 1 86 ? -4.939 3.321 18.684 1.00 97.38 86 SER A N 1
ATOM 692 C CA . SER A 1 86 ? -4.386 2.254 19.529 1.00 97.38 86 SER A CA 1
ATOM 693 C C . SER A 1 86 ? -3.146 1.532 18.981 1.00 97.38 86 SER A C 1
ATOM 695 O O . SER A 1 86 ? -2.716 0.552 19.599 1.00 97.38 86 SER A O 1
ATOM 697 N N . TYR A 1 87 ? -2.529 2.004 17.892 1.00 97.06 87 TYR A N 1
ATOM 698 C CA . TYR A 1 87 ? -1.346 1.388 17.292 1.00 97.06 87 TYR A CA 1
ATOM 699 C C . TYR A 1 87 ? -0.218 2.392 16.993 1.00 97.06 87 TYR A C 1
ATOM 701 O O . TYR A 1 87 ? -0.247 3.156 16.039 1.00 97.06 87 TYR A O 1
ATOM 709 N N . MET A 1 88 ? 0.883 2.288 17.745 1.00 95.31 88 MET A N 1
ATOM 710 C CA . MET A 1 88 ? 2.087 3.103 17.507 1.00 95.31 88 MET A CA 1
ATOM 711 C C . MET A 1 88 ? 2.857 2.698 16.238 1.00 95.31 88 MET A C 1
ATOM 713 O O . MET A 1 88 ? 3.658 3.476 15.721 1.00 95.31 88 MET A O 1
ATOM 717 N N . THR A 1 89 ? 2.679 1.453 15.788 1.00 95.06 89 THR A N 1
ATOM 718 C CA . THR A 1 89 ? 3.302 0.886 14.581 1.00 95.06 89 THR A CA 1
ATOM 719 C C . THR A 1 89 ? 2.245 0.135 13.772 1.00 95.06 89 THR A C 1
ATOM 721 O O . THR A 1 89 ? 1.111 0.593 13.695 1.00 95.06 89 THR A O 1
ATOM 724 N N . SER A 1 90 ? 2.560 -1.007 13.154 1.00 97.12 90 SER A N 1
ATOM 725 C CA . SER A 1 90 ? 1.548 -1.773 12.430 1.00 97.12 90 SER A CA 1
ATOM 726 C C . SER A 1 90 ? 0.472 -2.312 13.373 1.00 97.12 90 SER A C 1
ATOM 728 O O . SER A 1 90 ? 0.744 -2.719 14.502 1.00 97.12 90 SER A O 1
ATOM 730 N N . ALA A 1 91 ? -0.755 -2.355 12.873 1.00 98.00 91 ALA A N 1
ATOM 731 C CA . ALA A 1 91 ? -1.872 -3.051 13.486 1.00 98.00 91 ALA A CA 1
ATOM 732 C C . ALA A 1 91 ? -1.967 -4.469 12.897 1.00 98.00 91 ALA A C 1
ATOM 734 O O . ALA A 1 91 ? -1.528 -4.678 11.756 1.00 98.00 91 ALA A O 1
ATOM 735 N N . PRO A 1 92 ? -2.572 -5.438 13.610 1.00 98.12 92 PRO A N 1
ATOM 736 C CA . PRO A 1 92 ? -3.024 -6.672 12.987 1.00 98.12 92 PRO A CA 1
ATOM 737 C C . PRO A 1 92 ? -3.822 -6.383 11.710 1.00 98.12 92 PRO A C 1
ATOM 739 O O . PRO A 1 92 ? -4.561 -5.402 11.622 1.00 98.12 92 PRO A O 1
ATOM 742 N N . VAL A 1 93 ? -3.682 -7.236 10.699 1.00 98.31 93 VAL A N 1
ATOM 743 C CA . VAL A 1 93 ? -4.530 -7.144 9.512 1.00 98.31 93 VAL A CA 1
ATOM 744 C C . VAL A 1 93 ? -5.990 -7.315 9.926 1.00 98.31 93 VAL A C 1
ATOM 746 O O . VAL A 1 93 ? -6.307 -8.145 10.784 1.00 98.31 93 VAL A O 1
ATOM 749 N N . LYS A 1 94 ? -6.887 -6.571 9.279 1.00 98.06 94 LYS A N 1
ATOM 750 C CA . LYS A 1 94 ? -8.324 -6.528 9.586 1.00 98.06 94 LYS A CA 1
ATOM 751 C C . LYS A 1 94 ? -8.668 -5.890 10.938 1.00 98.06 94 LYS A C 1
ATOM 753 O O . LYS A 1 94 ? -9.719 -6.197 11.498 1.00 98.06 94 LYS A O 1
ATOM 758 N N . SER A 1 95 ? -7.818 -4.997 11.448 1.00 97.88 95 SER A N 1
ATOM 759 C CA . SER A 1 95 ? -8.116 -4.214 12.657 1.00 97.88 95 SER A CA 1
ATOM 760 C C . SER A 1 95 ? -9.183 -3.137 12.436 1.00 97.88 95 SER A C 1
ATOM 762 O O . SER A 1 95 ? -9.932 -2.826 13.361 1.00 97.88 95 SER A O 1
ATOM 764 N N . PHE A 1 96 ? -9.274 -2.575 11.227 1.00 97.94 96 PHE A N 1
ATOM 765 C CA . PHE A 1 96 ? -10.223 -1.506 10.891 1.00 97.94 96 PHE A CA 1
ATOM 766 C C . PHE A 1 96 ? -11.367 -2.016 10.005 1.00 97.94 96 PHE A C 1
ATOM 768 O O . PHE A 1 96 ? -11.258 -3.104 9.441 1.00 97.94 96 PHE A O 1
ATOM 775 N N . PRO A 1 97 ? -12.489 -1.282 9.873 1.00 98.00 97 PRO A N 1
ATOM 776 C CA . PRO A 1 97 ? -13.610 -1.723 9.045 1.00 98.00 97 PRO A CA 1
ATOM 777 C C . PRO A 1 97 ? -13.205 -1.990 7.582 1.00 98.00 97 PRO A C 1
ATOM 779 O O . PRO A 1 97 ? -12.403 -1.236 7.027 1.00 98.00 97 PRO A O 1
ATOM 782 N N . PRO A 1 98 ? -13.770 -3.023 6.931 1.00 98.50 98 PRO A N 1
ATOM 783 C CA . PRO A 1 98 ? -13.540 -3.247 5.511 1.00 98.50 98 PRO A CA 1
ATOM 784 C C . PRO A 1 98 ? -14.275 -2.203 4.660 1.00 98.50 98 PRO A C 1
ATOM 786 O O . PRO A 1 98 ? -15.267 -1.618 5.098 1.00 98.50 98 PRO A O 1
ATOM 789 N N . ASN A 1 99 ? -13.830 -2.016 3.416 1.00 98.38 99 ASN A N 1
ATOM 790 C CA . ASN A 1 99 ? -14.629 -1.337 2.394 1.00 98.38 99 ASN A CA 1
ATOM 791 C C . ASN A 1 99 ? -15.759 -2.247 1.864 1.00 98.38 99 ASN A C 1
ATOM 793 O O . ASN A 1 99 ? -15.848 -3.419 2.239 1.00 98.38 99 ASN A O 1
ATOM 797 N N . ASP A 1 100 ? -16.597 -1.748 0.950 1.00 98.19 100 ASP A N 1
ATOM 798 C CA . ASP A 1 100 ? -17.774 -2.499 0.472 1.00 98.19 100 ASP A CA 1
ATOM 799 C C . ASP A 1 100 ? -17.428 -3.736 -0.387 1.00 98.19 100 ASP A C 1
ATOM 801 O O . ASP A 1 100 ? -18.301 -4.549 -0.684 1.00 98.19 100 ASP A O 1
ATOM 805 N N . TYR A 1 101 ? -16.156 -3.932 -0.758 1.00 98.50 101 TYR A N 1
ATOM 806 C CA . TYR A 1 101 ? -15.662 -5.174 -1.375 1.00 98.50 101 TYR A CA 1
ATOM 807 C C . TYR A 1 101 ? -15.116 -6.177 -0.347 1.00 98.50 101 TYR A C 1
ATOM 809 O O . TYR A 1 101 ? -14.587 -7.224 -0.719 1.00 98.50 101 TYR A O 1
ATOM 817 N N . GLY A 1 102 ? -15.219 -5.878 0.950 1.00 98.50 102 GLY A N 1
ATOM 818 C CA . GLY A 1 102 ? -14.700 -6.727 2.020 1.00 98.50 102 GLY A CA 1
ATOM 819 C C . GLY A 1 102 ? -13.182 -6.630 2.202 1.00 98.50 102 GLY A C 1
ATOM 820 O O . GLY A 1 102 ? -12.589 -7.503 2.839 1.00 98.50 102 GLY A O 1
ATOM 821 N N . LEU A 1 103 ? -12.535 -5.602 1.641 1.00 98.69 103 LEU A N 1
ATOM 822 C CA . LEU A 1 103 ? -11.095 -5.395 1.765 1.00 98.69 103 LEU A CA 1
ATOM 823 C C . LEU A 1 103 ? -10.765 -4.504 2.955 1.00 98.69 103 LEU A C 1
ATOM 825 O O . LEU A 1 103 ? -11.327 -3.426 3.125 1.00 98.69 103 LEU A O 1
ATOM 829 N N . PHE A 1 104 ? -9.806 -4.964 3.746 1.00 98.69 104 PHE A N 1
ATOM 830 C CA . PHE A 1 104 ? -9.348 -4.310 4.963 1.00 98.69 104 PHE A CA 1
ATOM 831 C C . PHE A 1 104 ? -8.064 -3.526 4.714 1.00 98.69 104 PHE A C 1
ATOM 833 O O . PHE A 1 104 ? -7.297 -3.866 3.805 1.00 98.69 104 PHE A O 1
ATOM 840 N N . ASP A 1 105 ? -7.840 -2.514 5.553 1.00 98.38 105 ASP A N 1
ATOM 841 C CA . ASP A 1 105 ? -6.590 -1.753 5.647 1.00 98.38 105 ASP A CA 1
ATOM 842 C C . ASP A 1 105 ? -6.129 -1.154 4.303 1.00 98.38 105 ASP A C 1
ATOM 844 O O . ASP A 1 105 ? -4.943 -1.005 4.045 1.00 98.38 105 ASP A O 1
ATOM 848 N N . MET A 1 106 ? -7.077 -0.798 3.425 1.00 98.38 106 MET A N 1
ATOM 849 C CA . MET A 1 106 ? -6.785 -0.177 2.120 1.00 98.38 106 MET A CA 1
ATOM 850 C C . MET A 1 106 ? -6.333 1.290 2.244 1.00 98.38 106 MET A C 1
ATOM 852 O O . MET A 1 106 ? -5.955 1.911 1.254 1.00 98.38 106 MET A O 1
ATOM 856 N N . GLY A 1 107 ? -6.418 1.869 3.441 1.00 97.38 107 GLY A N 1
ATOM 857 C CA . GLY A 1 107 ? -5.833 3.156 3.789 1.00 97.38 107 GLY A CA 1
ATOM 858 C C . GLY A 1 107 ? -5.165 3.027 5.153 1.00 97.38 107 GLY A C 1
ATOM 859 O O . GLY A 1 107 ? -5.835 2.660 6.111 1.00 97.38 107 GLY A O 1
ATOM 860 N N . GLY A 1 108 ? -3.871 3.315 5.244 1.00 98.06 108 GLY A N 1
ATOM 861 C CA . GLY A 1 108 ? -3.070 3.193 6.458 1.00 98.06 108 GLY A CA 1
ATOM 862 C C . GLY A 1 108 ? -2.458 1.804 6.667 1.00 98.06 108 GLY A C 1
ATOM 863 O O . GLY A 1 108 ? -2.330 1.006 5.747 1.00 98.06 108 GLY A O 1
ATOM 864 N N . ASN A 1 109 ? -2.061 1.532 7.909 1.00 98.62 109 ASN A N 1
ATOM 865 C CA . ASN A 1 109 ? -1.301 0.359 8.341 1.00 98.62 109 ASN A CA 1
ATOM 866 C C . ASN A 1 109 ? 0.074 0.259 7.656 1.00 98.62 109 ASN A C 1
ATOM 868 O O . ASN A 1 109 ? 1.048 0.781 8.188 1.00 98.62 109 ASN A O 1
ATOM 872 N N . VAL A 1 110 ? 0.187 -0.321 6.464 1.00 98.69 110 VAL A N 1
ATOM 873 C CA . VAL A 1 110 ? 1.455 -0.368 5.716 1.00 98.69 110 VAL A CA 1
ATOM 874 C C . VAL A 1 110 ? 1.240 0.045 4.273 1.00 98.69 110 VAL A C 1
ATOM 876 O O . VAL A 1 110 ? 0.215 -0.268 3.676 1.00 98.69 110 VAL A O 1
ATOM 879 N N . TRP A 1 111 ? 2.250 0.689 3.693 1.00 98.69 111 TRP A N 1
ATOM 880 C CA . TRP A 1 111 ? 2.295 0.885 2.254 1.00 98.69 111 TRP A CA 1
ATOM 881 C C . TRP A 1 111 ? 2.278 -0.474 1.564 1.00 98.69 111 TRP A C 1
ATOM 883 O O . TRP A 1 111 ? 2.930 -1.409 2.025 1.00 98.69 111 TRP A O 1
ATOM 893 N N . GLU A 1 112 ? 1.591 -0.581 0.435 1.00 98.75 112 GLU A N 1
ATOM 894 C CA . GLU A 1 112 ? 1.491 -1.837 -0.299 1.00 98.75 112 GLU A CA 1
ATOM 895 C C . GLU A 1 112 ? 2.139 -1.736 -1.674 1.00 98.75 112 GLU A C 1
ATOM 897 O O . GLU A 1 112 ? 1.805 -0.861 -2.479 1.00 98.75 112 GLU A O 1
ATOM 902 N N . MET A 1 113 ? 3.068 -2.654 -1.938 1.00 98.62 113 MET A N 1
ATOM 903 C CA . MET A 1 113 ? 3.712 -2.803 -3.240 1.00 98.62 113 MET A CA 1
ATOM 904 C C . MET A 1 113 ? 2.715 -3.274 -4.305 1.00 98.62 113 MET A C 1
ATOM 906 O O . MET A 1 113 ? 1.985 -4.248 -4.104 1.00 98.62 113 MET A O 1
ATOM 910 N N . VAL A 1 114 ? 2.737 -2.611 -5.463 1.00 98.38 114 VAL A N 1
ATOM 911 C CA . VAL A 1 114 ? 2.013 -3.021 -6.678 1.00 98.38 114 VAL A CA 1
ATOM 912 C C . VAL A 1 114 ? 3.002 -3.410 -7.780 1.00 98.38 114 VAL A C 1
ATOM 914 O O . VAL A 1 114 ? 4.187 -3.088 -7.703 1.00 98.38 114 VAL A O 1
ATOM 917 N N . ALA A 1 115 ? 2.533 -4.113 -8.810 1.00 97.38 115 ALA A N 1
ATOM 918 C CA . ALA A 1 115 ? 3.377 -4.641 -9.886 1.00 97.38 115 ALA A CA 1
ATOM 919 C C . ALA A 1 115 ? 4.082 -3.541 -10.714 1.00 97.38 115 ALA A C 1
ATOM 921 O O . ALA A 1 115 ? 5.154 -3.746 -11.297 1.00 97.38 115 ALA A O 1
ATOM 922 N N . ASP A 1 116 ? 3.451 -2.374 -10.776 1.00 97.44 116 ASP A N 1
ATOM 923 C CA . ASP A 1 116 ? 3.748 -1.295 -11.702 1.00 97.44 116 ASP A CA 1
ATOM 924 C C . ASP A 1 116 ? 5.061 -0.579 -11.366 1.00 97.44 116 ASP A C 1
ATOM 926 O O . ASP A 1 116 ? 5.350 -0.200 -10.223 1.00 97.44 116 ASP A O 1
ATOM 930 N N . LYS A 1 117 ? 5.848 -0.317 -12.411 1.00 96.75 117 LYS A N 1
ATOM 931 C CA . LYS A 1 117 ? 6.936 0.657 -12.340 1.00 96.75 117 LYS A CA 1
ATOM 932 C C . LYS A 1 117 ? 6.378 2.056 -12.530 1.00 96.75 117 LYS A C 1
ATOM 934 O O . LYS A 1 117 ? 5.422 2.276 -13.277 1.00 96.75 117 LYS A O 1
ATOM 939 N N . TYR A 1 118 ? 7.010 3.014 -11.871 1.00 95.44 118 TYR A N 1
ATOM 940 C CA . TYR A 1 118 ? 6.674 4.410 -12.048 1.00 95.44 118 TYR A CA 1
ATOM 941 C C . TYR A 1 118 ? 7.113 4.914 -13.419 1.00 95.44 118 TYR A C 1
ATOM 943 O O . TYR A 1 118 ? 8.229 4.669 -13.874 1.00 95.44 118 TYR A O 1
ATOM 951 N N . GLU A 1 119 ? 6.233 5.685 -14.044 1.00 94.44 119 GLU A N 1
ATOM 952 C CA . GLU A 1 119 ? 6.554 6.475 -15.216 1.00 94.44 119 GLU A CA 1
ATOM 953 C C . GLU A 1 119 ? 5.727 7.762 -15.190 1.00 94.44 119 GLU A C 1
ATOM 955 O O . GLU A 1 119 ? 4.500 7.730 -15.080 1.00 94.44 119 GLU A O 1
ATOM 960 N N . LYS A 1 120 ? 6.412 8.906 -15.307 1.00 90.75 120 LYS A N 1
ATOM 961 C CA . LYS A 1 120 ? 5.859 10.246 -15.052 1.00 90.75 120 LYS A CA 1
ATOM 962 C C . LYS A 1 120 ? 4.553 10.548 -15.796 1.00 90.75 120 LYS A C 1
ATOM 964 O O . LYS A 1 120 ? 3.673 11.187 -15.234 1.00 90.75 120 LYS A O 1
ATOM 969 N N . ASN A 1 121 ? 4.427 10.092 -17.042 1.00 91.38 121 ASN A N 1
ATOM 970 C CA . ASN A 1 121 ? 3.295 10.421 -17.912 1.00 91.38 121 ASN A CA 1
ATOM 971 C C . ASN A 1 121 ? 2.391 9.214 -18.206 1.00 91.38 121 ASN A C 1
ATOM 973 O O . ASN A 1 121 ? 1.605 9.271 -19.151 1.00 91.38 121 ASN A O 1
ATOM 977 N N . TYR A 1 122 ? 2.483 8.129 -17.424 1.00 94.50 122 TYR A N 1
ATOM 978 C CA . TYR A 1 122 ? 1.748 6.895 -17.720 1.00 94.50 122 TYR A CA 1
ATOM 979 C C . TYR A 1 122 ? 0.236 7.118 -17.819 1.00 94.50 122 TYR A C 1
ATOM 981 O O . TYR A 1 122 ? -0.385 6.667 -18.773 1.00 94.50 122 TYR A O 1
ATOM 989 N N . TYR A 1 123 ? -0.350 7.885 -16.894 1.00 93.06 123 TYR A N 1
ATOM 990 C CA . TYR A 1 123 ? -1.801 8.108 -16.858 1.00 93.06 123 TYR A CA 1
ATOM 991 C C . TYR A 1 123 ? -2.336 8.794 -18.123 1.00 93.06 123 TYR A C 1
ATOM 993 O O . TYR A 1 123 ? -3.438 8.479 -18.557 1.00 93.06 123 TYR A O 1
ATOM 1001 N N . ALA A 1 124 ? -1.554 9.671 -18.763 1.00 94.31 124 ALA A N 1
ATOM 1002 C CA . ALA A 1 124 ? -1.967 10.357 -19.991 1.00 94.31 124 ALA A CA 1
ATOM 1003 C C . ALA A 1 124 ? -2.042 9.426 -21.215 1.00 94.31 124 ALA A C 1
ATOM 1005 O O . ALA A 1 124 ? -2.675 9.766 -22.211 1.00 94.31 124 ALA A O 1
ATOM 1006 N N . ARG A 1 125 ? -1.380 8.266 -21.150 1.00 93.81 125 ARG A N 1
ATOM 1007 C CA . ARG A 1 125 ? -1.277 7.284 -22.241 1.00 93.81 125 ARG A CA 1
ATOM 1008 C C . ARG A 1 125 ? -1.728 5.881 -21.831 1.00 93.81 125 ARG A C 1
ATOM 1010 O O . ARG A 1 125 ? -1.454 4.922 -22.550 1.00 93.81 125 ARG A O 1
ATOM 1017 N N . SER A 1 126 ? -2.339 5.751 -20.655 1.00 94.50 126 SER A N 1
ATOM 1018 C CA . SER A 1 126 ? -2.766 4.467 -20.111 1.00 94.50 126 SER A CA 1
ATOM 1019 C C . SER A 1 126 ? -3.849 3.875 -21.013 1.00 94.50 126 SER A C 1
ATOM 1021 O O . SER A 1 126 ? -4.768 4.604 -21.397 1.00 94.50 126 SER A O 1
ATOM 1023 N N . PRO A 1 127 ? -3.793 2.573 -21.343 1.00 95.19 127 PRO A N 1
ATOM 1024 C CA . PRO A 1 127 ? -4.934 1.919 -21.964 1.00 95.19 127 PRO A CA 1
ATOM 1025 C C . PRO A 1 127 ? -6.136 1.957 -21.009 1.00 95.19 127 PRO A C 1
ATOM 1027 O O . PRO A 1 127 ? -5.972 2.012 -19.786 1.00 95.19 127 PRO A O 1
ATOM 1030 N N . ILE A 1 128 ? -7.339 1.931 -21.585 1.00 93.19 128 ILE A N 1
ATOM 1031 C CA . ILE A 1 128 ? -8.597 1.898 -20.824 1.00 93.19 128 ILE A CA 1
ATOM 1032 C C . ILE A 1 128 ? -8.769 0.530 -20.159 1.00 93.19 128 ILE A C 1
ATOM 1034 O O . ILE A 1 128 ? -9.153 0.441 -18.995 1.00 93.19 128 ILE A O 1
ATOM 1038 N N . GLU A 1 129 ? -8.470 -0.535 -20.898 1.00 94.38 129 GLU A N 1
ATOM 1039 C CA . GLU A 1 129 ? -8.663 -1.907 -20.445 1.00 94.38 129 GLU A CA 1
ATOM 1040 C C . GLU A 1 129 ? -7.379 -2.459 -19.823 1.00 94.38 129 GLU 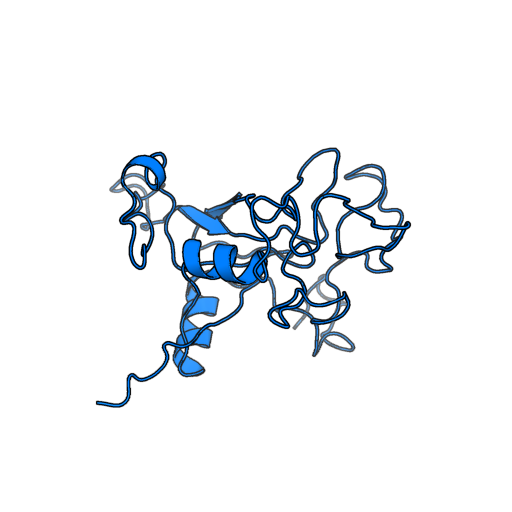A C 1
ATOM 1042 O O . GLU A 1 129 ? -6.311 -2.435 -20.437 1.00 94.38 129 GLU A O 1
ATOM 1047 N N . SER A 1 130 ? -7.504 -2.954 -18.589 1.00 91.81 130 SER A N 1
ATOM 1048 C CA . SER A 1 130 ? -6.474 -3.701 -17.854 1.00 91.81 130 SER A CA 1
ATOM 1049 C C . SER A 1 130 ? -5.049 -3.115 -17.937 1.00 91.81 130 SER A C 1
ATOM 1051 O O . SER A 1 130 ? -4.118 -3.836 -18.318 1.00 91.81 130 SER A O 1
ATOM 1053 N N . PRO A 1 131 ? -4.835 -1.835 -17.564 1.00 95.44 131 PRO A N 1
ATOM 1054 C CA . PRO A 1 131 ? -3.506 -1.231 -17.577 1.00 95.44 131 PRO A CA 1
ATOM 1055 C C . PRO A 1 131 ? -2.533 -1.995 -16.669 1.00 95.44 131 PRO A C 1
ATOM 1057 O O . PRO A 1 131 ? -2.869 -2.390 -15.555 1.00 95.44 131 PRO A O 1
ATOM 1060 N N . LYS A 1 132 ? -1.316 -2.219 -17.174 1.00 92.56 132 LYS A N 1
ATOM 1061 C CA . LYS A 1 132 ? -0.252 -3.000 -16.512 1.00 92.56 132 LYS A CA 1
ATOM 1062 C C . LYS A 1 132 ? 0.920 -2.142 -16.011 1.00 92.56 132 LYS A C 1
ATOM 1064 O O . LYS A 1 132 ? 1.985 -2.674 -15.707 1.00 92.56 132 LYS A O 1
ATOM 1069 N N . GLY A 1 133 ? 0.733 -0.827 -15.969 1.00 90.12 133 GLY A N 1
ATOM 1070 C CA . GLY A 1 133 ? 1.746 0.124 -15.525 1.00 90.12 133 GLY A CA 1
ATOM 1071 C C . GLY A 1 133 ? 2.748 0.532 -16.595 1.00 90.12 133 GLY A C 1
ATOM 1072 O O . GLY A 1 133 ? 2.743 0.042 -17.730 1.00 90.12 133 GLY A O 1
ATOM 1073 N N . GLY A 1 134 ? 3.603 1.485 -16.222 1.00 87.50 134 GLY A N 1
ATOM 1074 C CA . GLY A 1 134 ? 4.717 1.930 -17.049 1.00 87.50 134 GLY A CA 1
ATOM 1075 C C . GLY A 1 134 ? 5.808 0.865 -17.151 1.00 87.50 134 GLY A C 1
ATOM 1076 O O . GLY A 1 134 ? 5.915 -0.037 -16.318 1.00 87.50 134 GLY A O 1
ATOM 1077 N N . ILE A 1 135 ? 6.668 0.994 -18.161 1.00 85.75 135 ILE A N 1
ATOM 1078 C CA . ILE A 1 135 ? 7.840 0.111 -18.314 1.00 85.75 135 ILE A CA 1
ATOM 1079 C C . ILE A 1 135 ? 8.996 0.511 -17.384 1.00 85.75 135 ILE A C 1
ATOM 1081 O O . ILE A 1 135 ? 9.881 -0.311 -17.119 1.00 85.75 135 ILE A O 1
ATOM 1085 N N . GLY A 1 136 ? 8.933 1.743 -16.860 1.00 88.19 136 GLY A N 1
ATOM 1086 C CA . GLY A 1 136 ? 9.922 2.367 -15.989 1.00 88.19 136 GLY A CA 1
ATOM 1087 C C . GLY A 1 136 ? 11.269 2.616 -16.666 1.00 88.19 136 GLY A C 1
ATOM 1088 O O . GLY A 1 136 ? 11.599 2.030 -17.694 1.00 88.19 136 GLY A O 1
ATOM 1089 N N . GLU A 1 137 ? 12.080 3.459 -16.037 1.00 90.31 137 GLU A N 1
ATOM 1090 C CA . GLU A 1 137 ? 13.492 3.641 -16.373 1.00 90.31 137 GLU A CA 1
ATOM 1091 C C . GLU A 1 137 ? 14.343 3.349 -15.137 1.00 90.31 137 GLU A C 1
ATOM 1093 O O . GLU A 1 137 ? 13.889 3.527 -14.002 1.00 90.31 137 GLU A O 1
ATOM 1098 N N . SER A 1 138 ? 15.564 2.858 -15.358 1.00 93.31 138 SER A N 1
ATOM 1099 C CA . SER A 1 138 ? 16.504 2.646 -14.260 1.00 93.31 138 SER A CA 1
ATOM 1100 C C . SER A 1 138 ? 16.864 3.989 -13.632 1.00 93.31 138 SER A C 1
ATOM 1102 O O . SER A 1 138 ? 17.277 4.903 -14.345 1.00 93.31 138 SER A O 1
ATOM 1104 N N . ILE A 1 139 ? 16.770 4.100 -12.307 1.00 93.62 139 ILE A N 1
ATOM 1105 C CA . ILE A 1 139 ? 17.257 5.283 -11.578 1.00 93.62 139 ILE A CA 1
ATOM 1106 C C . ILE A 1 139 ? 18.778 5.281 -11.411 1.00 93.62 139 ILE A C 1
ATOM 1108 O O . ILE A 1 139 ? 19.370 6.313 -11.107 1.00 93.62 139 ILE A O 1
ATOM 1112 N N . VAL A 1 140 ? 19.416 4.132 -11.644 1.00 93.38 140 VAL A N 1
ATOM 1113 C CA . VAL A 1 140 ? 20.872 3.997 -11.721 1.00 93.38 140 VAL A CA 1
ATOM 1114 C C . VAL A 1 140 ? 21.299 4.135 -13.177 1.00 93.38 140 VAL A C 1
ATOM 1116 O O . VAL A 1 140 ? 20.769 3.447 -14.058 1.00 93.38 140 VAL A O 1
ATOM 1119 N N . LYS A 1 141 ? 22.266 5.020 -13.440 1.00 92.00 141 LYS A N 1
ATOM 1120 C CA . LYS A 1 141 ? 22.799 5.236 -14.788 1.00 92.00 141 LYS A CA 1
ATOM 1121 C C . LYS A 1 141 ? 23.522 3.990 -15.294 1.00 92.00 141 LYS A C 1
ATOM 1123 O O . LYS A 1 141 ? 24.160 3.247 -14.548 1.00 92.00 141 LYS A O 1
ATOM 1128 N N . LYS A 1 142 ? 23.464 3.787 -16.611 1.00 91.00 142 LYS A N 1
ATOM 1129 C CA . LYS A 1 142 ? 24.132 2.664 -17.275 1.00 91.00 142 LYS A CA 1
ATOM 1130 C C . LYS A 1 142 ? 25.638 2.693 -16.990 1.00 91.00 142 LYS A C 1
ATOM 1132 O O . LYS A 1 142 ? 26.310 3.655 -17.343 1.00 91.00 142 LYS A O 1
ATOM 1137 N N . GLY A 1 143 ? 26.152 1.608 -16.413 1.00 91.94 143 GLY A N 1
ATOM 1138 C CA . GLY A 1 143 ? 27.568 1.457 -16.063 1.00 91.94 143 GLY A CA 1
ATOM 1139 C C . GLY A 1 143 ? 27.931 1.895 -14.641 1.00 91.94 143 GLY A C 1
ATOM 1140 O O . GLY A 1 143 ? 29.066 1.674 -14.237 1.00 91.94 143 GLY A O 1
ATOM 1141 N N . GLU A 1 144 ? 26.991 2.458 -13.873 1.00 94.56 144 GLU A N 1
ATOM 1142 C CA . GLU A 1 144 ? 27.233 2.919 -12.495 1.00 94.56 144 GLU A CA 1
ATOM 1143 C C . GLU A 1 144 ? 26.752 1.925 -11.422 1.00 94.56 144 GLU A C 1
ATOM 1145 O O . GLU A 1 144 ? 26.989 2.140 -10.237 1.00 94.56 144 GLU A O 1
ATOM 1150 N N . GLY A 1 145 ? 26.102 0.821 -11.808 1.00 92.31 145 GLY A N 1
ATOM 1151 C CA . GLY A 1 145 ? 25.634 -0.184 -10.855 1.00 92.31 145 GLY A CA 1
ATOM 1152 C C . GLY A 1 145 ? 24.543 -1.109 -11.400 1.00 92.31 145 GLY A C 1
ATOM 1153 O O . GLY A 1 145 ? 24.309 -1.140 -12.615 1.00 92.31 145 GLY A O 1
ATOM 1154 N N . PRO A 1 146 ? 23.887 -1.882 -10.511 1.00 92.25 146 PRO A N 1
ATOM 1155 C CA . PRO A 1 146 ? 22.748 -2.711 -10.880 1.00 92.25 146 PRO A CA 1
ATOM 1156 C C . PRO A 1 146 ? 21.566 -1.851 -11.335 1.00 92.25 146 PRO A C 1
ATOM 1158 O O . PRO A 1 146 ? 21.417 -0.696 -10.938 1.00 92.25 146 PRO A O 1
ATOM 1161 N N . ILE A 1 147 ? 20.713 -2.436 -12.174 1.00 93.38 147 ILE A N 1
ATOM 1162 C CA . ILE A 1 147 ? 19.463 -1.805 -12.597 1.00 93.38 147 ILE A CA 1
ATOM 1163 C C . ILE A 1 147 ? 18.528 -1.740 -11.390 1.00 93.38 147 ILE A C 1
ATOM 1165 O O . ILE A 1 147 ? 18.274 -2.762 -10.759 1.00 93.38 147 ILE A O 1
ATOM 1169 N N . VAL A 1 148 ? 17.998 -0.551 -11.116 1.00 95.62 148 VAL A N 1
ATOM 1170 C CA . VAL A 1 148 ? 17.035 -0.304 -10.037 1.00 95.62 148 VAL A CA 1
ATOM 1171 C C . VAL A 1 148 ? 15.893 0.510 -10.612 1.00 95.62 148 VAL A C 1
ATOM 1173 O O . VAL A 1 148 ? 16.136 1.528 -11.261 1.00 95.62 148 VAL A O 1
ATOM 1176 N N . PHE A 1 149 ? 14.653 0.090 -10.393 1.00 96.00 149 PHE A N 1
ATOM 1177 C CA . PHE A 1 149 ? 13.479 0.813 -10.871 1.00 96.00 149 PHE A CA 1
ATOM 1178 C C . PHE A 1 149 ? 12.752 1.496 -9.720 1.00 96.00 149 PHE A C 1
ATOM 1180 O O . PHE A 1 149 ? 12.604 0.935 -8.638 1.00 96.00 149 PHE A O 1
ATOM 1187 N N . GLN A 1 150 ? 12.194 2.676 -9.993 1.00 96.25 150 GLN A N 1
ATOM 1188 C CA . GLN A 1 150 ? 11.122 3.199 -9.153 1.00 96.25 150 GLN A CA 1
ATOM 1189 C C . GLN A 1 150 ? 9.850 2.382 -9.374 1.00 96.25 150 GLN A C 1
ATOM 1191 O O . GLN A 1 150 ? 9.369 2.221 -10.499 1.00 96.25 150 GLN A O 1
ATOM 1196 N N . ARG A 1 151 ? 9.294 1.891 -8.276 1.00 95.88 151 ARG A N 1
ATOM 1197 C CA . ARG A 1 151 ? 8.018 1.193 -8.165 1.00 95.88 151 ARG A CA 1
ATOM 1198 C C . ARG A 1 151 ? 7.008 2.063 -7.457 1.00 95.88 151 ARG A C 1
ATOM 1200 O O . ARG A 1 151 ? 7.344 3.015 -6.753 1.00 95.88 151 ARG A O 1
ATOM 1207 N N . ILE A 1 152 ? 5.754 1.708 -7.660 1.00 97.69 152 ILE A N 1
ATOM 1208 C CA . ILE A 1 152 ? 4.638 2.368 -7.010 1.00 97.69 152 ILE A CA 1
ATOM 1209 C C . ILE A 1 152 ? 4.282 1.606 -5.741 1.00 97.69 152 ILE A C 1
ATOM 1211 O O . ILE A 1 152 ? 4.235 0.376 -5.722 1.00 97.69 152 ILE A O 1
ATOM 1215 N N . ILE A 1 153 ? 4.000 2.365 -4.692 1.00 98.44 153 ILE A N 1
ATOM 1216 C CA . ILE A 1 153 ? 3.369 1.881 -3.470 1.00 98.44 153 ILE A CA 1
ATOM 1217 C C . ILE A 1 153 ? 2.087 2.676 -3.220 1.00 98.44 153 ILE A C 1
ATOM 1219 O O . ILE A 1 153 ? 1.995 3.869 -3.545 1.00 98.44 153 ILE A O 1
ATOM 1223 N N . ARG A 1 154 ? 1.077 2.004 -2.671 1.00 98.69 154 ARG A N 1
ATOM 1224 C CA . ARG A 1 154 ? -0.274 2.544 -2.463 1.00 98.69 154 ARG A CA 1
ATOM 1225 C C . ARG A 1 154 ? -0.717 2.383 -1.007 1.00 98.69 154 ARG A C 1
ATOM 1227 O O . ARG A 1 154 ? -0.160 1.570 -0.279 1.00 98.69 154 ARG A O 1
ATOM 1234 N N . GLY A 1 155 ? -1.700 3.175 -0.585 1.00 98.25 155 GLY A N 1
ATOM 1235 C CA . GLY A 1 155 ? -2.417 2.967 0.678 1.00 98.25 155 GLY A CA 1
ATOM 1236 C C . GLY A 1 155 ? -1.906 3.721 1.902 1.00 98.25 155 GLY A C 1
ATOM 1237 O O . GLY A 1 155 ? -2.678 3.890 2.833 1.00 98.25 155 GLY A O 1
ATOM 1238 N N . GLY A 1 156 ? -0.689 4.262 1.926 1.00 98.31 156 GLY A N 1
ATOM 1239 C CA . GLY A 1 156 ? -0.173 4.916 3.135 1.00 98.31 156 GLY A CA 1
ATOM 1240 C C . GLY A 1 156 ? 0.250 3.919 4.212 1.00 98.31 156 GLY A C 1
ATOM 1241 O O . GLY A 1 156 ? 0.111 2.722 4.042 1.00 98.31 156 GLY A O 1
ATOM 1242 N N . SER A 1 157 ? 0.777 4.408 5.331 1.00 98.56 157 SER A N 1
ATOM 1243 C CA . SER A 1 157 ? 1.201 3.565 6.457 1.00 98.56 157 SER A CA 1
ATOM 1244 C C . SER A 1 157 ? 0.855 4.203 7.802 1.00 98.56 157 SER A C 1
ATOM 1246 O O . SER A 1 157 ? 0.412 5.351 7.842 1.00 98.56 157 SER A O 1
ATOM 1248 N N . PHE A 1 158 ? 1.148 3.503 8.898 1.00 98.12 158 PHE A N 1
ATOM 1249 C CA . PHE A 1 158 ? 1.047 4.006 10.271 1.00 98.12 158 PHE A CA 1
ATOM 1250 C C . PHE A 1 158 ? 1.897 5.270 10.541 1.00 98.12 158 PHE A C 1
ATOM 1252 O O . PHE A 1 158 ? 1.701 5.945 11.543 1.00 98.12 158 PHE A O 1
ATOM 1259 N N . LEU A 1 159 ? 2.826 5.642 9.645 1.00 97.69 159 LEU A N 1
ATOM 1260 C CA . LEU A 1 159 ? 3.583 6.905 9.730 1.00 97.69 159 LEU A CA 1
ATOM 1261 C C . LEU A 1 159 ? 2.955 8.076 8.964 1.00 97.69 159 LEU A C 1
ATOM 1263 O O . LEU A 1 159 ? 3.437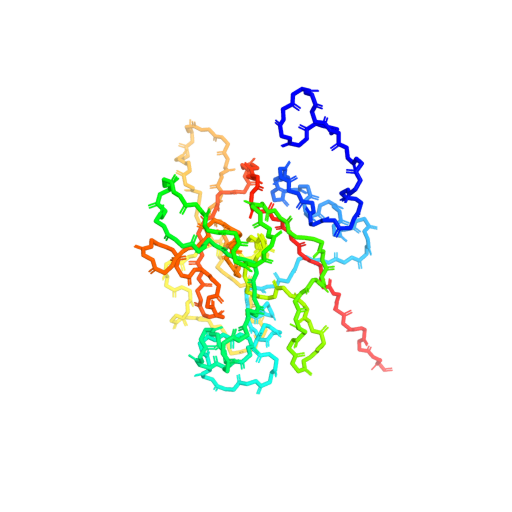 9.204 9.057 1.00 97.69 159 LEU A O 1
ATOM 1267 N N . CYS A 1 160 ? 1.941 7.826 8.140 1.00 97.81 160 CYS A N 1
ATOM 1268 C CA . CYS A 1 160 ? 1.269 8.883 7.395 1.00 97.81 160 CYS A CA 1
ATOM 1269 C C . CYS A 1 160 ? 0.515 9.808 8.357 1.00 97.81 160 CYS A C 1
ATOM 1271 O O . CYS A 1 160 ? -0.171 9.331 9.247 1.00 97.81 160 CYS A O 1
ATOM 1273 N N . SER A 1 161 ? 0.592 11.122 8.157 1.00 97.00 161 SER A N 1
ATOM 1274 C CA . SER A 1 161 ? -0.062 12.130 8.999 1.00 97.00 161 SER A CA 1
ATOM 1275 C C . SER A 1 161 ? -0.710 13.215 8.142 1.00 97.00 161 SER A C 1
ATOM 1277 O O . SER A 1 161 ? -0.264 13.479 7.021 1.00 97.00 161 SER A O 1
ATOM 1279 N N . GLU A 1 162 ? -1.745 13.882 8.661 1.00 94.31 162 GLU A N 1
ATOM 1280 C CA . GLU A 1 162 ? -2.408 14.995 7.958 1.00 94.31 162 GLU A CA 1
ATOM 1281 C C . GLU A 1 162 ? -1.441 16.141 7.612 1.00 94.31 162 GLU A C 1
ATOM 1283 O O . GLU A 1 162 ? -1.574 16.757 6.556 1.00 94.31 162 GLU A O 1
ATOM 1288 N N . GLY A 1 163 ? -0.437 16.389 8.462 1.00 90.19 163 GLY A N 1
ATOM 1289 C CA . GLY A 1 163 ? 0.523 17.486 8.300 1.00 90.19 163 GLY A CA 1
ATOM 1290 C C . GLY A 1 163 ? 1.718 17.200 7.385 1.00 90.19 163 GLY A C 1
ATOM 1291 O O . GLY A 1 163 ? 2.417 18.138 7.009 1.00 90.19 163 GLY A O 1
ATOM 1292 N N . TYR A 1 164 ? 1.977 15.939 7.020 1.00 91.19 164 TYR A N 1
ATOM 1293 C CA . TYR A 1 164 ? 3.169 15.571 6.242 1.00 91.19 164 TYR A CA 1
ATOM 1294 C C . TYR A 1 164 ? 2.867 14.637 5.067 1.00 91.19 164 TYR A C 1
ATOM 1296 O O . TYR A 1 164 ? 3.267 14.904 3.934 1.00 91.19 164 TYR A O 1
ATOM 1304 N N . CYS A 1 165 ? 2.144 13.542 5.304 1.00 94.94 165 CYS A N 1
ATOM 1305 C CA . CYS A 1 165 ? 1.896 12.522 4.291 1.00 94.94 165 CYS A CA 1
ATOM 1306 C C . CYS A 1 165 ? 0.475 11.966 4.402 1.00 94.94 165 CYS A C 1
ATOM 1308 O O . CYS A 1 165 ? 0.190 11.139 5.259 1.00 94.94 165 CYS A O 1
ATOM 1310 N N . THR A 1 166 ? -0.403 12.340 3.471 1.00 96.62 166 THR A N 1
ATOM 1311 C CA . THR A 1 166 ? -1.790 11.843 3.386 1.00 96.62 166 THR A CA 1
ATOM 1312 C C . THR A 1 166 ? -1.910 10.636 2.447 1.00 96.62 166 THR A C 1
ATOM 1314 O O . THR A 1 166 ? -2.769 10.595 1.561 1.00 96.62 166 THR A O 1
ATOM 1317 N N . GLY A 1 167 ? -0.999 9.669 2.607 1.00 96.75 167 GLY A N 1
ATOM 1318 C CA . GLY A 1 167 ? -0.891 8.471 1.765 1.00 96.75 167 GLY A CA 1
ATOM 1319 C C . GLY A 1 167 ? -2.085 7.517 1.860 1.00 96.75 167 GLY A C 1
ATOM 1320 O O . GLY A 1 167 ? -2.351 6.785 0.915 1.00 96.75 167 GLY A O 1
ATOM 1321 N N . TYR A 1 168 ? -2.846 7.590 2.955 1.00 97.00 168 TYR A N 1
ATOM 1322 C CA . TYR A 1 168 ? -4.067 6.811 3.203 1.00 97.00 168 TYR A CA 1
ATOM 1323 C C . TYR A 1 168 ? -5.284 7.249 2.372 1.00 97.00 168 TYR A C 1
ATOM 1325 O O . TYR A 1 168 ? -6.374 6.696 2.517 1.00 97.00 168 TYR A O 1
ATOM 1333 N N . ARG A 1 169 ? -5.127 8.236 1.480 1.00 98.25 169 ARG A N 1
ATOM 1334 C CA . ARG A 1 169 ? -6.132 8.555 0.458 1.00 98.25 169 ARG A CA 1
ATOM 1335 C C . ARG A 1 169 ? -6.074 7.534 -0.672 1.00 98.25 169 ARG A C 1
ATOM 1337 O O . ARG A 1 169 ? -5.000 7.204 -1.161 1.00 98.25 169 ARG A O 1
ATOM 1344 N N . VAL A 1 170 ? -7.234 7.128 -1.178 1.00 97.25 170 VAL A N 1
ATOM 1345 C CA . VAL A 1 170 ? -7.351 6.068 -2.188 1.00 97.25 170 VAL A CA 1
ATOM 1346 C C . VAL A 1 170 ? -6.579 6.376 -3.474 1.00 97.25 170 VAL A C 1
ATOM 1348 O O . VAL A 1 170 ? -5.965 5.483 -4.048 1.00 97.25 170 VAL A O 1
ATOM 1351 N N . GLY A 1 171 ? -6.566 7.643 -3.902 1.00 96.00 171 GLY A N 1
ATOM 1352 C CA . GLY A 1 171 ? -5.850 8.108 -5.096 1.00 96.00 171 GLY A CA 1
ATOM 1353 C C . GLY A 1 171 ? -4.390 8.505 -4.852 1.00 96.00 171 GLY A C 1
ATOM 1354 O O . GLY A 1 171 ? -3.725 8.956 -5.782 1.00 96.00 171 GLY A O 1
ATOM 1355 N N . ALA A 1 172 ? -3.888 8.406 -3.617 1.00 97.00 172 ALA A N 1
ATOM 1356 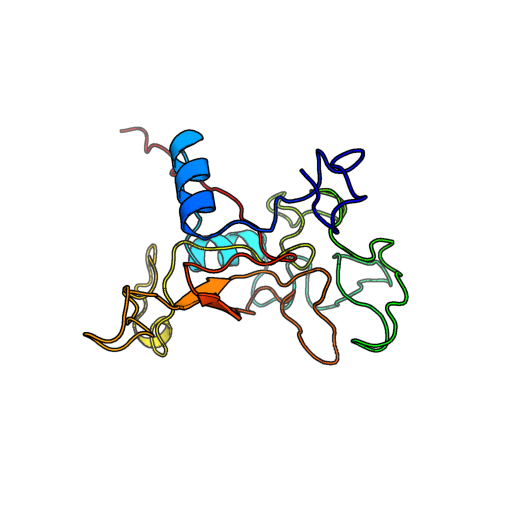C CA . ALA A 1 172 ? -2.495 8.712 -3.325 1.00 97.00 172 ALA A CA 1
ATOM 1357 C C . ALA A 1 172 ? -1.581 7.561 -3.762 1.00 97.00 172 ALA A C 1
ATOM 1359 O O . ALA A 1 172 ? -1.900 6.382 -3.618 1.00 97.00 172 ALA A O 1
ATOM 1360 N N . ARG A 1 173 ? -0.404 7.935 -4.262 1.00 96.56 173 ARG A N 1
ATOM 1361 C CA . ARG A 1 173 ? 0.691 7.034 -4.622 1.00 96.56 173 ARG A CA 1
ATOM 1362 C C . ARG A 1 173 ? 2.003 7.618 -4.130 1.00 96.56 173 ARG A C 1
ATOM 1364 O O . ARG A 1 173 ? 2.171 8.839 -4.121 1.00 96.56 173 ARG A O 1
ATOM 1371 N N . GLN A 1 174 ? 2.919 6.748 -3.741 1.00 96.75 174 GLN A N 1
ATOM 1372 C CA . GLN A 1 174 ? 4.304 7.094 -3.442 1.00 96.75 174 GLN A CA 1
ATOM 1373 C C . GLN A 1 174 ? 5.238 6.187 -4.235 1.00 96.75 174 GLN A C 1
ATOM 1375 O O . GLN A 1 174 ? 4.801 5.220 -4.867 1.00 96.75 174 GLN A O 1
ATOM 1380 N N . LEU A 1 175 ? 6.516 6.555 -4.247 1.00 95.38 175 LEU A N 1
ATOM 1381 C CA . LEU A 1 175 ? 7.556 5.819 -4.947 1.00 95.38 175 LEU A CA 1
ATOM 1382 C C . LEU A 1 175 ? 8.448 5.111 -3.931 1.00 95.38 175 LEU A C 1
ATOM 1384 O O . LEU A 1 175 ? 8.807 5.692 -2.911 1.00 95.38 175 LEU A O 1
ATOM 1388 N N . SER A 1 176 ? 8.826 3.881 -4.251 1.00 94.75 176 SER A N 1
ATOM 1389 C CA . SER A 1 176 ? 9.901 3.134 -3.596 1.00 94.75 176 SER A CA 1
ATOM 1390 C C . SER A 1 176 ? 10.796 2.557 -4.681 1.00 94.75 176 SER A C 1
ATOM 1392 O O . SER A 1 176 ? 10.317 2.304 -5.784 1.00 94.75 176 SER A O 1
ATOM 1394 N N . ASP A 1 177 ? 12.077 2.339 -4.419 1.00 94.25 177 ASP A N 1
ATOM 1395 C CA . ASP A 1 177 ? 12.878 1.495 -5.306 1.00 94.25 177 ASP A CA 1
ATOM 1396 C C . ASP A 1 177 ? 12.551 0.002 -5.096 1.00 94.25 177 ASP A C 1
ATOM 1398 O O . ASP A 1 177 ? 11.915 -0.365 -4.104 1.00 94.25 177 ASP A O 1
ATOM 1402 N N . ASP A 1 178 ? 12.927 -0.854 -6.053 1.00 93.88 178 ASP A N 1
ATOM 1403 C CA . ASP A 1 178 ? 12.631 -2.294 -6.021 1.00 93.88 178 ASP A CA 1
ATOM 1404 C C . ASP A 1 178 ? 13.642 -3.160 -5.263 1.00 93.88 178 ASP A C 1
ATOM 1406 O O . ASP A 1 178 ? 13.431 -4.370 -5.156 1.00 93.88 178 ASP A O 1
ATOM 1410 N N . ILE A 1 179 ? 14.696 -2.570 -4.695 1.00 94.94 179 ILE A N 1
ATOM 1411 C CA . ILE A 1 179 ? 15.722 -3.316 -3.951 1.00 94.94 179 ILE A CA 1
ATOM 1412 C C . ILE A 1 179 ? 15.682 -3.050 -2.442 1.00 94.94 179 ILE A C 1
ATOM 1414 O O . ILE A 1 179 ? 16.192 -3.858 -1.666 1.00 94.94 179 ILE A O 1
ATOM 1418 N N . SER A 1 180 ? 15.074 -1.946 -2.009 1.00 93.12 180 SER A N 1
ATOM 1419 C CA . SER A 1 180 ? 15.052 -1.535 -0.607 1.00 93.12 180 SER A CA 1
ATOM 1420 C C . SER A 1 180 ? 13.857 -2.103 0.146 1.00 93.12 180 SER A C 1
ATOM 1422 O O . SER A 1 180 ? 12.719 -2.094 -0.322 1.00 93.12 180 SER A O 1
ATOM 1424 N N . ALA A 1 181 ? 14.129 -2.544 1.370 1.00 94.62 181 ALA A N 1
ATOM 1425 C CA . ALA A 1 181 ? 13.125 -2.909 2.353 1.00 94.62 181 ALA A CA 1
ATOM 1426 C C . ALA A 1 181 ? 12.801 -1.715 3.268 1.00 94.62 181 ALA A C 1
ATOM 1428 O O . ALA A 1 181 ? 13.675 -0.908 3.585 1.00 94.62 181 ALA A O 1
ATOM 1429 N N . SER A 1 182 ? 11.555 -1.628 3.740 1.00 94.81 182 SER A N 1
ATOM 1430 C CA . SER A 1 182 ? 11.132 -0.614 4.714 1.00 94.81 182 SER A CA 1
ATOM 1431 C C . SER A 1 182 ? 10.263 -1.214 5.817 1.00 94.81 182 SER A C 1
ATOM 1433 O O . SER A 1 182 ? 9.504 -2.158 5.590 1.00 94.81 182 SER A O 1
ATOM 1435 N N . TYR A 1 183 ? 10.336 -0.623 7.010 1.00 94.81 183 TYR A N 1
ATOM 1436 C CA . TYR A 1 183 ? 9.607 -1.062 8.202 1.00 94.81 183 TYR A CA 1
ATOM 1437 C C . TYR A 1 183 ? 8.109 -0.713 8.182 1.00 94.81 183 TYR A C 1
ATOM 1439 O O . TYR A 1 183 ? 7.368 -1.128 9.069 1.00 94.81 183 TYR A O 1
ATOM 1447 N N . HIS A 1 184 ? 7.661 0.032 7.170 1.00 97.00 184 HIS A N 1
ATOM 1448 C CA . HIS A 1 184 ? 6.267 0.442 6.989 1.00 97.00 184 HIS A CA 1
ATOM 1449 C C . HIS A 1 184 ? 5.689 0.063 5.616 1.00 97.00 184 HIS A C 1
ATOM 1451 O O . HIS A 1 184 ? 4.660 0.607 5.219 1.00 97.00 184 HIS A O 1
ATOM 1457 N N . THR A 1 185 ? 6.371 -0.814 4.870 1.00 98.31 185 THR A N 1
ATOM 1458 C CA . THR A 1 185 ? 5.945 -1.273 3.540 1.00 98.31 185 THR A CA 1
ATOM 1459 C C . THR A 1 185 ? 5.820 -2.789 3.546 1.00 98.31 185 THR A C 1
ATOM 1461 O O . THR A 1 185 ? 6.773 -3.495 3.874 1.00 98.31 185 THR A O 1
ATOM 1464 N N . GLY A 1 186 ? 4.645 -3.272 3.162 1.00 98.31 186 GLY A N 1
ATOM 1465 C CA . GLY A 1 186 ? 4.333 -4.668 2.903 1.00 98.31 186 GLY A CA 1
ATOM 1466 C C . GLY A 1 186 ? 3.686 -4.829 1.527 1.00 98.31 186 GLY A C 1
ATOM 1467 O O . GLY A 1 186 ? 3.980 -4.094 0.581 1.00 98.31 186 GLY A O 1
ATOM 1468 N N . PHE A 1 187 ? 2.802 -5.815 1.396 1.00 98.69 187 PHE A N 1
ATOM 1469 C CA . PHE A 1 187 ? 2.125 -6.122 0.140 1.00 98.69 187 PHE A CA 1
ATOM 1470 C C . PHE A 1 187 ? 0.876 -6.971 0.368 1.00 98.69 187 PHE A C 1
ATOM 1472 O O . PHE A 1 187 ? 0.706 -7.603 1.413 1.00 98.69 187 PHE A O 1
ATOM 1479 N N . ARG A 1 188 ? 0.047 -7.049 -0.672 1.00 98.75 188 ARG A N 1
ATOM 1480 C CA . ARG A 1 188 ? -1.000 -8.060 -0.812 1.00 98.75 188 ARG A CA 1
ATOM 1481 C C . ARG A 1 188 ? -0.908 -8.730 -2.172 1.00 98.75 188 ARG A C 1
ATOM 1483 O O . ARG A 1 188 ? -0.290 -8.209 -3.098 1.00 98.75 188 ARG A O 1
ATOM 1490 N N . CYS A 1 189 ? -1.552 -9.882 -2.297 1.00 98.62 189 CYS A N 1
ATOM 1491 C CA . CYS A 1 189 ? -1.591 -10.634 -3.543 1.00 98.62 189 CYS A CA 1
ATOM 1492 C C . CYS A 1 189 ? -2.996 -10.649 -4.143 1.00 98.62 189 CYS A C 1
ATOM 1494 O O . CYS A 1 189 ? -3.992 -10.631 -3.420 1.00 98.62 189 CYS A O 1
ATOM 1496 N N . VAL A 1 190 ? -3.053 -10.791 -5.461 1.00 98.38 190 VAL A N 1
ATOM 1497 C CA . VAL A 1 190 ? -4.265 -11.067 -6.235 1.00 98.38 190 VAL A CA 1
ATOM 1498 C C . VAL A 1 190 ? -4.052 -12.300 -7.106 1.00 98.38 190 VAL A C 1
ATOM 1500 O O . VAL A 1 190 ? -2.921 -12.751 -7.302 1.00 98.38 190 VAL A O 1
ATOM 1503 N N . LEU A 1 191 ? -5.145 -12.851 -7.614 1.00 97.31 191 LEU A N 1
ATOM 1504 C CA . LEU A 1 191 ? -5.148 -13.959 -8.561 1.00 97.31 191 LEU A CA 1
ATOM 1505 C C . LEU A 1 191 ? -6.050 -13.597 -9.736 1.00 97.31 191 LEU A C 1
ATOM 1507 O O . LEU A 1 191 ? -7.049 -12.900 -9.551 1.00 97.31 191 LEU A O 1
ATOM 1511 N N . ASP A 1 192 ? -5.677 -14.055 -10.923 1.00 95.19 192 ASP A N 1
ATOM 1512 C CA . ASP A 1 192 ? -6.531 -13.951 -12.099 1.00 95.19 192 ASP A CA 1
ATOM 1513 C C . ASP A 1 192 ? -7.627 -15.016 -12.010 1.00 95.19 192 ASP A C 1
ATOM 1515 O O . ASP A 1 192 ? -7.369 -16.146 -11.596 1.00 95.19 192 ASP A O 1
ATOM 1519 N N . ILE A 1 193 ? -8.859 -14.642 -12.351 1.00 91.94 193 ILE A N 1
ATOM 1520 C CA . ILE A 1 193 ? -9.970 -15.593 -12.416 1.00 91.94 193 ILE A CA 1
ATOM 1521 C C . ILE A 1 193 ? -9.769 -16.420 -13.687 1.00 91.94 193 ILE A C 1
ATOM 1523 O O . ILE A 1 193 ? -9.586 -15.847 -14.763 1.00 91.94 193 ILE A O 1
ATOM 1527 N N . GLU A 1 194 ? -9.788 -17.747 -13.574 1.00 82.25 194 GLU A N 1
ATOM 1528 C CA . GLU A 1 194 ? -9.839 -18.609 -14.753 1.00 82.25 194 GLU A CA 1
ATOM 1529 C C . GLU A 1 194 ? -11.153 -18.330 -15.487 1.00 82.25 194 GLU A C 1
ATOM 1531 O O . GLU A 1 194 ? -12.237 -18.442 -14.916 1.00 82.25 194 GLU A O 1
ATOM 1536 N N . SER A 1 195 ? -11.070 -17.900 -16.743 1.00 72.44 195 SER A N 1
ATOM 1537 C CA . SER A 1 195 ? -12.241 -17.867 -17.608 1.00 72.44 195 SER A CA 1
ATOM 1538 C C . SER A 1 195 ? -12.620 -19.306 -17.936 1.00 72.44 195 SER A C 1
ATOM 1540 O O . SER A 1 195 ? -11.843 -19.993 -18.604 1.00 72.44 195 SER A O 1
ATOM 1542 N N . ASP A 1 196 ? -13.795 -19.742 -17.481 1.00 61.00 196 ASP A N 1
ATOM 1543 C CA . ASP A 1 196 ? -14.439 -20.947 -17.999 1.00 61.00 196 ASP A CA 1
ATOM 1544 C C . ASP A 1 196 ? -14.565 -20.791 -19.527 1.00 61.00 196 ASP A C 1
ATOM 1546 O O . ASP A 1 196 ? -15.232 -19.869 -20.006 1.00 61.00 196 ASP A O 1
ATOM 1550 N N . ASN A 1 197 ? -13.855 -21.637 -20.281 1.00 47.91 197 ASN A N 1
ATOM 1551 C CA . ASN A 1 197 ? -14.005 -21.768 -21.736 1.00 47.91 197 ASN A CA 1
ATOM 1552 C C . ASN A 1 197 ? -15.269 -22.559 -22.079 1.00 47.91 197 ASN A C 1
ATOM 1554 O O . ASN A 1 197 ? -15.487 -23.611 -21.435 1.00 47.91 197 ASN A O 1
#

pLDDT: mean 94.79, std 6.56, range [47.91, 98.75]